Protein AF-S7Q215-F1 (afdb_monomer)

Structure (mmCIF, N/CA/C/O backbone):
data_AF-S7Q215-F1
#
_entry.id   AF-S7Q215-F1
#
loop_
_atom_site.group_PDB
_atom_site.id
_atom_site.type_symbol
_atom_site.label_atom_id
_atom_site.label_alt_id
_atom_site.label_comp_id
_atom_site.label_asym_id
_atom_site.label_entity_id
_atom_site.label_seq_id
_atom_site.pdbx_PDB_ins_code
_atom_site.Cartn_x
_atom_site.Cartn_y
_atom_site.Cartn_z
_atom_site.occupancy
_atom_site.B_iso_or_equiv
_atom_site.auth_seq_id
_atom_site.auth_comp_id
_atom_site.auth_asym_id
_atom_site.auth_atom_id
_atom_site.pdbx_PDB_model_num
ATOM 1 N N . MET A 1 1 ? -18.222 -63.921 14.953 1.00 42.47 1 MET A N 1
ATOM 2 C CA . MET A 1 1 ? -17.714 -62.583 15.312 1.00 42.47 1 MET A CA 1
ATOM 3 C C . MET A 1 1 ? -16.668 -62.221 14.283 1.00 42.47 1 MET A C 1
ATOM 5 O O . MET A 1 1 ? -15.607 -62.811 14.331 1.00 42.47 1 MET A O 1
ATOM 9 N N . GLU A 1 2 ? -16.964 -61.319 13.354 1.00 34.66 2 GLU A N 1
ATOM 10 C CA . GLU A 1 2 ? -15.925 -60.626 12.585 1.00 34.66 2 GLU A CA 1
ATOM 11 C C . GLU A 1 2 ? -16.516 -59.303 12.099 1.00 34.66 2 GLU A C 1
ATOM 13 O O . GLU A 1 2 ? -17.360 -59.243 11.209 1.00 34.66 2 GLU A O 1
ATOM 18 N N . SER A 1 3 ? -16.163 -58.239 12.816 1.00 36.12 3 SER A N 1
ATOM 19 C CA . SER A 1 3 ? -16.572 -56.867 12.551 1.00 36.12 3 SER A CA 1
ATOM 20 C C . SER A 1 3 ? -15.595 -56.230 11.563 1.00 36.12 3 SER A C 1
ATOM 22 O O . SER A 1 3 ? -14.447 -55.954 11.917 1.00 36.12 3 SER A O 1
ATOM 24 N N . SER A 1 4 ? -16.042 -55.958 10.339 1.00 38.69 4 SER A N 1
ATOM 25 C CA . SER A 1 4 ? -15.294 -55.146 9.376 1.00 38.69 4 SER A CA 1
ATOM 26 C C . SER A 1 4 ? -15.346 -53.669 9.783 1.00 38.69 4 SER A C 1
ATOM 28 O O . SER A 1 4 ? -16.343 -52.985 9.570 1.00 38.69 4 SER A O 1
ATOM 30 N N . SER A 1 5 ? -14.263 -53.170 10.383 1.00 40.22 5 SER A N 1
ATOM 31 C CA . SER A 1 5 ? -14.058 -51.741 10.637 1.00 40.22 5 SER A CA 1
ATOM 32 C C . SER A 1 5 ? -13.391 -51.096 9.420 1.00 40.22 5 SER A C 1
ATOM 34 O O . SER A 1 5 ? -12.229 -51.369 9.108 1.00 40.22 5 SER A O 1
ATOM 36 N N . ALA A 1 6 ? -14.141 -50.253 8.706 1.00 40.34 6 ALA A N 1
ATOM 37 C CA . ALA A 1 6 ? -13.631 -49.437 7.614 1.00 40.34 6 ALA A CA 1
ATOM 38 C C . ALA A 1 6 ? -12.685 -48.358 8.170 1.00 40.34 6 ALA A C 1
ATOM 40 O O . ALA A 1 6 ? -13.103 -47.423 8.854 1.00 40.34 6 ALA A O 1
ATOM 41 N N . ARG A 1 7 ? -11.387 -48.477 7.866 1.00 38.16 7 ARG A N 1
ATOM 42 C CA . ARG A 1 7 ? -10.399 -47.426 8.140 1.00 38.16 7 ARG A CA 1
ATOM 43 C C . ARG A 1 7 ? -10.685 -46.211 7.259 1.00 38.16 7 ARG A C 1
ATOM 45 O O . ARG A 1 7 ? -10.399 -46.218 6.066 1.00 38.16 7 ARG A O 1
ATOM 52 N N . SER A 1 8 ? -11.193 -45.150 7.879 1.00 40.16 8 SER A N 1
ATOM 53 C CA . SER A 1 8 ? -11.160 -43.787 7.347 1.00 40.16 8 SER A CA 1
ATOM 54 C C . SER A 1 8 ? -9.703 -43.373 7.110 1.00 40.16 8 SER A C 1
ATOM 56 O O . SER A 1 8 ? -8.970 -43.077 8.056 1.00 40.16 8 SER A O 1
ATOM 58 N N . SER A 1 9 ? -9.266 -43.359 5.850 1.00 43.16 9 SER A N 1
ATOM 59 C CA . SER A 1 9 ? -7.969 -42.818 5.449 1.00 43.16 9 SER A CA 1
ATOM 60 C C . SER A 1 9 ? -7.994 -41.291 5.566 1.00 43.16 9 SER A C 1
ATOM 62 O O . SER A 1 9 ? -8.519 -40.597 4.694 1.00 43.16 9 SER A O 1
ATOM 64 N N . SER A 1 10 ? -7.433 -40.759 6.648 1.00 47.00 10 SER A N 1
ATOM 65 C CA . SER A 1 10 ? -7.195 -39.328 6.825 1.00 47.00 10 SER A CA 1
ATOM 66 C C . SER A 1 10 ? -6.159 -38.843 5.803 1.00 47.00 10 SER A C 1
ATOM 68 O O . SER A 1 10 ? -4.963 -39.125 5.894 1.00 47.00 10 SER A O 1
ATOM 70 N N . ALA A 1 11 ? -6.637 -38.136 4.777 1.00 51.56 11 ALA A N 1
ATOM 71 C CA . ALA A 1 11 ? -5.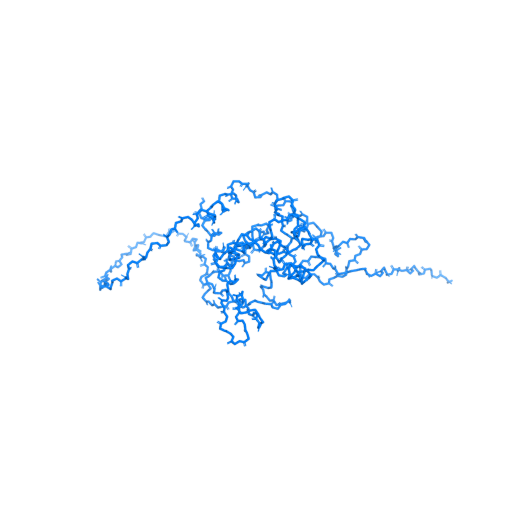804 -37.537 3.742 1.00 51.56 11 ALA A CA 1
ATOM 72 C C . ALA A 1 11 ? -4.869 -36.473 4.346 1.00 51.56 11 ALA A C 1
ATOM 74 O O . ALA A 1 11 ? -5.314 -35.568 5.051 1.00 51.56 11 ALA A O 1
ATOM 75 N N . LYS A 1 12 ? -3.565 -36.579 4.059 1.00 49.03 12 LYS A N 1
ATOM 76 C CA . LYS A 1 12 ? -2.554 -35.620 4.524 1.00 49.03 12 LYS A CA 1
ATOM 77 C C . LYS A 1 12 ? -2.739 -34.251 3.838 1.00 49.03 12 LYS A C 1
ATOM 79 O O . LYS A 1 12 ? -2.897 -34.217 2.614 1.00 49.03 12 LYS A O 1
ATOM 84 N N . PRO A 1 13 ? -2.682 -33.135 4.582 1.00 52.56 13 PRO A N 1
ATOM 85 C CA . PRO A 1 13 ? -2.799 -31.791 4.019 1.00 52.56 13 PRO A CA 1
ATOM 86 C C . PRO A 1 13 ? -1.560 -31.395 3.197 1.00 52.56 13 PRO A C 1
ATOM 88 O O . PRO A 1 13 ? -0.445 -31.774 3.551 1.00 52.56 13 PRO A O 1
ATOM 91 N N . LYS A 1 14 ? -1.745 -30.645 2.095 1.00 63.47 14 LYS A N 1
ATOM 92 C CA . LYS A 1 14 ? -0.663 -30.267 1.149 1.00 63.47 14 LYS A CA 1
ATOM 93 C C . LYS A 1 14 ? -0.285 -28.773 1.134 1.00 63.47 14 LYS A C 1
ATOM 95 O O . LYS A 1 14 ? 0.662 -28.414 0.445 1.00 63.47 14 LYS A O 1
ATOM 100 N N . GLY A 1 15 ? -0.956 -27.906 1.893 1.00 76.56 15 GLY A N 1
ATOM 101 C CA . GLY A 1 15 ? -0.620 -26.477 1.974 1.00 76.56 15 GLY A CA 1
ATOM 102 C C . GLY A 1 15 ? -1.518 -25.701 2.937 1.00 76.56 15 GLY A C 1
ATOM 103 O O . GLY A 1 15 ? -2.462 -26.262 3.493 1.00 76.56 15 GLY A O 1
ATOM 104 N N . THR A 1 16 ? -1.228 -24.416 3.150 1.00 83.12 16 THR A N 1
ATOM 105 C CA . THR A 1 16 ? -2.083 -23.493 3.914 1.00 83.12 16 THR A CA 1
ATOM 106 C C . THR A 1 16 ? -3.123 -22.844 3.006 1.00 83.12 16 THR A C 1
ATOM 108 O O . THR A 1 16 ? -2.847 -22.530 1.847 1.00 83.12 16 THR A O 1
ATOM 111 N N . CYS A 1 17 ? -4.342 -22.657 3.517 1.00 84.44 17 CYS A N 1
ATOM 112 C CA . CYS A 1 17 ? -5.400 -21.971 2.782 1.00 84.44 17 CYS A CA 1
ATOM 113 C C . CYS A 1 17 ? -4.961 -20.559 2.370 1.00 84.44 17 CYS A C 1
ATOM 115 O O . CYS A 1 17 ? -4.492 -19.786 3.201 1.00 84.44 17 CYS A O 1
ATOM 117 N N . ARG A 1 18 ? -5.192 -20.190 1.105 1.00 80.88 18 ARG A N 1
ATOM 118 C CA . ARG A 1 18 ? -4.922 -18.831 0.600 1.00 80.88 18 ARG A CA 1
ATOM 119 C C . ARG A 1 18 ? -5.931 -17.767 1.041 1.00 80.88 18 ARG A C 1
ATOM 121 O O . ARG A 1 18 ? -5.744 -16.594 0.737 1.00 80.88 18 ARG A O 1
ATOM 128 N N . TYR A 1 19 ? -7.002 -18.143 1.739 1.00 77.44 19 TYR A N 1
ATOM 129 C CA . TYR A 1 19 ? -7.993 -17.179 2.210 1.00 77.44 19 TYR A CA 1
ATOM 130 C C . TYR A 1 19 ? -7.419 -16.328 3.356 1.00 77.44 19 TYR A C 1
ATOM 132 O O . TYR A 1 19 ? -6.848 -16.903 4.290 1.00 77.44 19 TYR A O 1
ATOM 140 N N . PRO A 1 20 ? -7.567 -14.987 3.334 1.00 78.38 20 PRO A N 1
ATOM 141 C CA . PRO A 1 20 ? -7.029 -14.119 4.377 1.00 78.38 20 PRO A CA 1
ATOM 142 C C . PRO A 1 20 ? -7.440 -14.571 5.787 1.00 78.38 20 PRO A C 1
ATOM 144 O O . PRO A 1 20 ? -8.601 -14.877 6.041 1.00 78.38 20 PRO A O 1
ATOM 147 N N . ARG A 1 21 ? -6.469 -14.620 6.711 1.00 77.06 21 ARG A N 1
ATOM 148 C CA . ARG A 1 21 ? -6.616 -15.087 8.110 1.00 77.06 21 ARG A CA 1
ATOM 149 C C . ARG A 1 21 ? -7.010 -16.560 8.294 1.00 77.06 21 ARG A C 1
ATOM 151 O O . ARG A 1 21 ? -7.179 -16.998 9.430 1.00 77.06 21 ARG A O 1
ATOM 158 N N . CYS A 1 22 ? -7.112 -17.352 7.230 1.00 79.81 22 CYS A N 1
ATOM 159 C CA . CYS A 1 22 ? -7.356 -18.779 7.358 1.00 79.81 22 CYS A CA 1
ATOM 160 C C . CYS A 1 22 ? -6.040 -19.545 7.540 1.00 79.81 22 CYS A C 1
ATOM 162 O O . CYS A 1 22 ? -5.181 -19.547 6.665 1.00 79.81 22 CYS A O 1
ATOM 164 N N . GLN A 1 23 ? -5.898 -20.235 8.671 1.00 86.44 23 GLN A N 1
ATOM 165 C CA . GLN A 1 23 ? -4.747 -21.106 8.952 1.00 86.44 23 GLN A CA 1
ATOM 166 C C . GLN A 1 23 ? -5.054 -22.589 8.704 1.00 86.44 23 GLN A C 1
ATOM 168 O O . GLN A 1 23 ? -4.248 -23.460 9.021 1.00 86.44 23 GLN A O 1
ATOM 173 N N . GLN A 1 24 ? -6.230 -22.891 8.150 1.00 85.00 24 GLN A N 1
ATOM 174 C CA . GLN A 1 24 ? -6.647 -24.264 7.911 1.00 85.00 24 GLN A CA 1
ATOM 175 C C . GLN A 1 24 ? -5.851 -24.879 6.752 1.00 85.00 24 GLN A C 1
ATOM 177 O O . GLN A 1 24 ? -5.533 -24.183 5.776 1.00 85.00 24 GLN A O 1
ATOM 182 N N . PRO A 1 25 ? -5.550 -26.182 6.824 1.00 84.62 25 PRO A N 1
ATOM 183 C CA . PRO A 1 25 ? -4.907 -26.882 5.728 1.00 84.62 25 PRO A CA 1
ATOM 184 C C . PRO A 1 25 ? -5.808 -26.973 4.490 1.00 84.62 25 PRO A C 1
ATOM 186 O O . PRO A 1 25 ? -7.036 -27.022 4.590 1.00 84.62 25 PRO A O 1
ATOM 189 N N . THR A 1 26 ? -5.196 -27.044 3.311 1.00 86.62 26 THR A N 1
ATOM 190 C CA . THR A 1 26 ? -5.902 -27.328 2.059 1.00 86.62 26 THR A CA 1
ATOM 191 C C . THR A 1 26 ? -6.091 -28.825 1.826 1.00 86.62 26 THR A C 1
ATOM 193 O O . THR A 1 26 ? -5.293 -29.659 2.269 1.00 86.62 26 THR A O 1
ATOM 196 N N . TYR A 1 27 ? -7.141 -29.160 1.072 1.00 77.19 27 TYR A N 1
ATOM 197 C CA . TYR A 1 27 ? -7.468 -30.526 0.666 1.00 77.19 27 TYR A CA 1
ATOM 198 C C . TYR A 1 27 ? -7.349 -30.667 -0.856 1.00 77.19 27 TYR A C 1
ATOM 200 O O . TYR A 1 27 ? -7.761 -29.770 -1.584 1.00 77.19 27 TYR A O 1
ATOM 208 N N . GLN A 1 28 ? -6.767 -31.787 -1.308 1.00 63.19 28 GLN A N 1
ATOM 209 C CA . GLN A 1 28 ? -6.713 -32.275 -2.700 1.00 63.19 28 GLN A CA 1
ATOM 210 C C . GLN A 1 28 ? -6.831 -31.198 -3.800 1.00 63.19 28 GLN A C 1
ATOM 212 O O . GLN A 1 28 ? -7.921 -30.901 -4.278 1.00 63.19 28 GLN A O 1
ATOM 217 N N . GLY A 1 29 ? -5.694 -30.641 -4.233 1.00 66.75 29 GLY A N 1
ATOM 218 C CA . GLY A 1 29 ? -5.614 -29.778 -5.423 1.00 66.75 29 GLY A CA 1
ATOM 219 C C . GLY A 1 29 ? -6.256 -28.391 -5.291 1.00 66.75 29 GLY A C 1
ATOM 220 O O . GLY A 1 29 ? -6.111 -27.579 -6.196 1.00 66.75 29 GLY A O 1
ATOM 221 N N . SER A 1 30 ? -6.930 -28.098 -4.176 1.00 7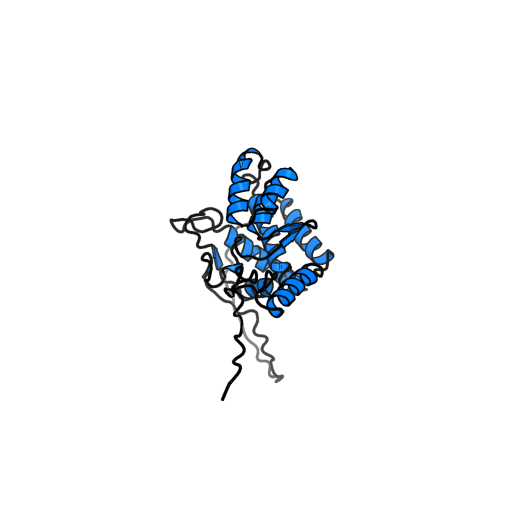8.19 30 SER A N 1
ATOM 222 C CA . SER A 1 30 ? -7.498 -26.781 -3.891 1.00 78.19 30 SER A CA 1
ATOM 223 C C . SER A 1 30 ? -6.479 -25.875 -3.199 1.00 78.19 30 SER A C 1
ATOM 225 O O . SER A 1 30 ? -5.781 -26.295 -2.276 1.00 78.19 30 SER A O 1
ATOM 227 N N . GLU A 1 31 ? -6.447 -24.598 -3.578 1.00 86.06 31 GLU A N 1
ATOM 228 C CA . GLU A 1 31 ? -5.714 -23.551 -2.847 1.00 86.06 31 GLU A CA 1
ATOM 229 C C . GLU A 1 31 ? -6.463 -23.073 -1.582 1.00 86.06 31 GLU A C 1
ATOM 231 O O . GLU A 1 31 ? -5.922 -22.322 -0.765 1.00 86.06 31 GLU A O 1
ATOM 236 N N . TYR A 1 32 ? -7.708 -23.526 -1.385 1.00 86.19 32 TYR A N 1
ATOM 237 C CA . TYR A 1 32 ? -8.585 -23.129 -0.281 1.00 86.19 32 TYR A CA 1
ATOM 238 C C . TYR A 1 32 ? -9.046 -24.335 0.547 1.00 86.19 32 TYR A C 1
ATOM 240 O O . TYR A 1 32 ? -9.340 -25.402 0.006 1.00 86.19 32 TYR A O 1
ATOM 248 N N . CYS A 1 33 ? -9.153 -24.160 1.868 1.00 88.31 33 CYS A N 1
ATOM 249 C CA . CYS A 1 33 ? -9.589 -25.206 2.801 1.00 88.31 33 CYS A CA 1
ATOM 250 C C . CYS A 1 33 ? -11.093 -25.513 2.727 1.00 88.31 33 CYS A C 1
ATOM 252 O O . CYS A 1 33 ? -11.540 -26.522 3.265 1.00 88.31 33 CYS A O 1
ATOM 254 N N . SER A 1 34 ? -11.891 -24.639 2.105 1.00 85.12 34 SER A N 1
ATOM 255 C CA . SER A 1 34 ? -13.341 -24.789 2.001 1.00 85.12 34 SER A CA 1
ATOM 256 C C . SER A 1 34 ? -13.873 -24.229 0.681 1.00 85.12 34 SER A C 1
ATOM 258 O O . SER A 1 34 ? -13.313 -23.293 0.102 1.00 85.12 34 SER A O 1
ATOM 260 N N . LYS A 1 35 ? -15.010 -24.773 0.226 1.00 82.50 35 LYS A N 1
ATOM 261 C CA . LYS A 1 35 ? -15.761 -24.219 -0.914 1.00 82.50 35 LYS A CA 1
ATOM 262 C C . LYS A 1 35 ? -16.258 -22.798 -0.631 1.00 82.50 35 LYS A C 1
ATOM 264 O O . LYS A 1 35 ? -16.417 -22.028 -1.570 1.00 82.50 35 LYS A O 1
ATOM 269 N N . THR A 1 36 ? -16.490 -22.447 0.634 1.00 82.62 36 THR A N 1
ATOM 270 C CA . THR A 1 36 ? -16.886 -21.096 1.054 1.00 82.62 36 THR A CA 1
ATOM 271 C C . THR A 1 36 ? -15.774 -20.093 0.777 1.00 82.62 36 THR A C 1
ATOM 273 O O . THR A 1 36 ? -16.014 -19.123 0.071 1.00 82.62 36 THR A O 1
ATOM 276 N N . HIS A 1 37 ? -14.544 -20.377 1.208 1.00 83.12 37 HIS A N 1
ATOM 277 C CA . HIS A 1 37 ? -13.390 -19.513 0.949 1.00 83.12 37 HIS A CA 1
ATOM 278 C C . HIS A 1 37 ? -13.073 -19.382 -0.541 1.00 83.12 37 HIS A C 1
ATOM 280 O O . HIS A 1 37 ? -12.787 -18.284 -1.010 1.00 83.12 37 HIS A O 1
ATOM 286 N N . LEU A 1 38 ? -13.184 -20.477 -1.302 1.00 80.38 38 LEU A N 1
ATOM 287 C CA . LEU A 1 38 ? -13.062 -20.426 -2.759 1.00 80.38 38 LEU A CA 1
ATOM 288 C C . LEU A 1 38 ? -14.142 -19.523 -3.379 1.00 80.38 38 LEU A C 1
ATOM 290 O O . LEU A 1 38 ? -13.830 -18.697 -4.229 1.00 80.38 38 LEU A O 1
ATOM 294 N N . ARG A 1 39 ? -15.406 -19.654 -2.952 1.00 76.56 39 ARG A N 1
ATOM 295 C CA . ARG A 1 39 ? -16.526 -18.840 -3.456 1.00 76.56 39 ARG A CA 1
ATOM 296 C C . ARG A 1 39 ? -16.397 -17.375 -3.075 1.00 76.56 39 ARG A C 1
ATOM 298 O O . ARG A 1 39 ? -16.698 -16.531 -3.900 1.00 76.56 39 ARG A O 1
ATOM 305 N N . GLU A 1 40 ? -15.994 -17.064 -1.853 1.00 71.94 40 GLU A N 1
ATOM 306 C CA . GLU A 1 40 ? -15.803 -15.684 -1.400 1.00 71.94 40 GLU A CA 1
ATOM 307 C C . GLU A 1 40 ? -14.631 -15.020 -2.118 1.00 71.94 40 GLU A C 1
ATOM 309 O O . GLU A 1 40 ? -14.752 -13.878 -2.552 1.00 71.94 40 GLU A O 1
ATOM 314 N N . HIS A 1 41 ? -13.538 -15.755 -2.334 1.00 70.25 41 HIS A N 1
ATOM 315 C CA . HIS A 1 41 ? -12.440 -15.275 -3.161 1.00 70.25 41 HIS A CA 1
ATOM 316 C C . HIS A 1 41 ? -12.873 -15.073 -4.618 1.00 70.25 41 HIS A C 1
ATOM 318 O O . HIS A 1 41 ? -12.636 -14.011 -5.179 1.00 70.25 41 HIS A O 1
ATOM 324 N N . ALA A 1 42 ? -13.554 -16.052 -5.220 1.00 65.25 42 ALA A N 1
ATOM 325 C CA . ALA A 1 42 ? -14.071 -15.944 -6.583 1.00 65.25 42 ALA A CA 1
ATOM 326 C C . ALA A 1 42 ? -15.080 -14.796 -6.724 1.00 65.25 42 ALA A C 1
ATOM 328 O O . ALA A 1 42 ? -15.027 -14.074 -7.709 1.00 65.25 42 ALA A O 1
ATOM 329 N N . LYS A 1 43 ? -15.941 -14.577 -5.721 1.00 61.31 43 LYS A N 1
ATOM 330 C CA . LYS A 1 43 ? -16.851 -13.428 -5.656 1.00 61.31 43 LYS A CA 1
ATOM 331 C C . LYS A 1 43 ? -16.087 -12.117 -5.607 1.00 61.31 43 LYS A C 1
ATOM 333 O O . LYS A 1 43 ? -16.457 -11.205 -6.323 1.00 61.31 43 LYS A O 1
ATOM 338 N N . ALA A 1 44 ? -15.023 -12.012 -4.812 1.00 57.81 44 ALA A N 1
ATOM 339 C CA . ALA A 1 44 ? -14.178 -10.823 -4.829 1.00 57.81 44 ALA A CA 1
ATOM 340 C C . ALA A 1 44 ? -13.514 -10.618 -6.202 1.00 57.81 44 ALA A C 1
ATOM 342 O O . ALA A 1 44 ? -13.463 -9.497 -6.691 1.00 57.81 44 ALA A O 1
ATOM 343 N N . SER A 1 45 ? -13.088 -11.695 -6.870 1.00 50.66 45 SER A N 1
ATOM 344 C CA . SER A 1 45 ? -12.538 -11.636 -8.230 1.00 50.66 45 SER A CA 1
ATOM 345 C C . SER A 1 45 ? -13.572 -11.222 -9.284 1.00 50.66 45 SER A C 1
ATOM 347 O O . SER A 1 45 ? -13.225 -10.458 -10.178 1.00 50.66 45 SER A O 1
ATOM 349 N N . THR A 1 46 ? -14.829 -11.668 -9.181 1.00 44.41 46 THR A N 1
ATOM 350 C CA . THR A 1 46 ? -15.911 -11.272 -10.102 1.00 44.41 46 THR A CA 1
ATOM 351 C C . THR A 1 46 ? -16.467 -9.884 -9.780 1.00 44.41 46 THR A C 1
ATOM 353 O O . THR A 1 46 ? -16.782 -9.135 -10.692 1.00 44.41 46 THR A O 1
ATOM 356 N N . HIS A 1 47 ? -16.534 -9.487 -8.506 1.00 42.62 47 HIS A N 1
ATOM 357 C CA . HIS A 1 47 ? -17.012 -8.160 -8.095 1.00 42.62 47 HIS A CA 1
ATOM 358 C C . HIS A 1 47 ? -15.954 -7.069 -8.325 1.00 42.62 47 HIS A C 1
ATOM 360 O O . HIS A 1 47 ? -16.305 -5.924 -8.599 1.00 42.62 47 HIS A O 1
ATOM 366 N N . ALA A 1 48 ? -14.662 -7.425 -8.328 1.00 43.50 48 ALA A N 1
ATOM 367 C CA . ALA A 1 48 ? -13.590 -6.576 -8.851 1.00 43.50 48 ALA A CA 1
ATOM 368 C C . ALA A 1 48 ? -13.766 -6.256 -10.351 1.00 43.50 48 ALA A C 1
ATOM 370 O O . ALA A 1 48 ? -13.209 -5.266 -10.823 1.00 43.50 48 ALA A O 1
ATOM 371 N N . GLN A 1 49 ? -14.555 -7.049 -11.093 1.00 40.62 49 GLN A N 1
ATOM 372 C CA . GLN A 1 49 ? -14.950 -6.747 -12.475 1.00 40.62 49 GLN A CA 1
ATOM 373 C C . GLN A 1 49 ? -16.188 -5.830 -12.564 1.00 40.62 49 GLN A C 1
ATOM 375 O O . GLN A 1 49 ? -16.462 -5.314 -13.642 1.00 40.62 49 GLN A O 1
ATOM 380 N N . GLU A 1 50 ? -16.898 -5.581 -11.456 1.00 38.34 50 GLU A N 1
ATOM 381 C CA . GLU A 1 50 ? -18.127 -4.767 -11.379 1.00 38.34 50 GLU A CA 1
ATOM 382 C C . GLU A 1 50 ? -17.931 -3.445 -10.616 1.00 38.34 50 GLU A C 1
ATOM 384 O O . GLU A 1 50 ? -18.863 -2.886 -10.041 1.00 38.34 50 GLU A O 1
ATOM 389 N N . TYR A 1 51 ? -16.722 -2.886 -10.621 1.00 47.62 51 TYR A N 1
ATOM 390 C CA . TYR A 1 51 ? -16.635 -1.435 -10.498 1.00 47.62 51 TYR A CA 1
ATOM 391 C C . TYR A 1 51 ? -16.971 -0.848 -11.850 1.00 47.62 51 TYR A C 1
ATOM 393 O O . TYR A 1 51 ? -16.267 -1.130 -12.821 1.00 47.62 51 TYR A O 1
ATOM 401 N N . ASP A 1 52 ? -18.018 -0.024 -11.905 1.00 47.94 52 ASP A N 1
ATOM 402 C CA . ASP A 1 52 ? -18.283 0.780 -13.089 1.00 47.94 52 ASP A CA 1
ATOM 403 C C . ASP A 1 52 ? -16.967 1.452 -13.489 1.00 47.94 52 ASP A C 1
ATOM 405 O O . ASP A 1 52 ? -16.366 2.210 -12.715 1.00 47.94 52 ASP A O 1
ATOM 409 N N . SER A 1 53 ? -16.487 1.106 -14.683 1.00 52.28 53 SER A N 1
ATOM 410 C CA . SER A 1 53 ? -15.222 1.600 -15.214 1.00 52.28 53 SER A CA 1
ATOM 411 C C . SER A 1 53 ? -15.201 3.127 -15.173 1.00 52.28 53 SER A C 1
ATOM 413 O O . SER A 1 53 ? -14.145 3.707 -14.958 1.00 52.28 53 SER A O 1
ATOM 415 N N . CYS A 1 54 ? -16.366 3.780 -15.249 1.00 45.34 54 CYS A N 1
ATOM 416 C CA . CYS A 1 54 ? -16.523 5.224 -15.115 1.00 45.34 54 CYS A CA 1
ATOM 417 C C . CYS A 1 54 ? -16.177 5.755 -13.709 1.00 45.34 54 CYS A C 1
ATOM 419 O O . CYS A 1 54 ? -15.570 6.819 -13.585 1.00 45.34 54 CYS A O 1
ATOM 421 N N . SER A 1 55 ? -16.497 5.007 -12.649 1.00 52.31 55 SER A N 1
ATOM 422 C CA . SER A 1 55 ? -16.251 5.389 -11.252 1.00 52.31 55 SER A CA 1
ATOM 423 C C . SER A 1 55 ? -14.775 5.263 -10.872 1.00 52.31 55 SER A C 1
ATOM 425 O O . SER A 1 55 ? -14.201 6.210 -10.336 1.00 52.31 55 SER A O 1
ATOM 427 N N . LEU A 1 56 ? -14.120 4.144 -11.209 1.00 58.22 56 LEU A N 1
ATOM 428 C CA . LEU A 1 56 ? -12.671 3.986 -11.003 1.00 58.22 56 LEU A CA 1
ATOM 429 C C . LEU A 1 56 ? -11.856 4.890 -11.928 1.00 58.22 56 LEU A C 1
ATOM 431 O O . LEU A 1 56 ? -10.847 5.443 -11.494 1.00 58.22 56 LEU A O 1
ATOM 435 N N . LEU A 1 57 ? -12.294 5.083 -13.176 1.00 60.50 57 LEU A N 1
ATOM 436 C CA . LEU A 1 57 ? -11.623 5.988 -14.103 1.00 60.50 57 LEU A CA 1
ATOM 437 C C . LEU A 1 57 ? -11.758 7.437 -13.634 1.00 60.50 57 LEU A C 1
ATOM 439 O O . LEU A 1 57 ? -10.746 8.125 -13.612 1.00 60.50 57 LEU A O 1
ATOM 443 N N . ARG A 1 58 ? -12.927 7.904 -13.166 1.00 58.12 58 ARG A N 1
ATOM 444 C CA . ARG A 1 58 ? -13.057 9.240 -12.540 1.00 58.12 58 ARG A CA 1
ATOM 445 C C . ARG A 1 58 ? -12.126 9.407 -11.346 1.00 58.12 58 ARG A C 1
ATOM 447 O O . ARG A 1 58 ? -11.474 10.440 -11.230 1.00 58.12 58 ARG A O 1
ATOM 454 N N . LEU A 1 59 ? -12.036 8.385 -10.501 1.00 60.25 59 LEU A N 1
ATOM 455 C CA . LEU A 1 59 ? -11.202 8.376 -9.302 1.00 60.25 59 LEU A CA 1
ATOM 456 C C . LEU A 1 59 ? -9.707 8.457 -9.637 1.00 60.25 59 LEU A C 1
ATOM 458 O O . LEU A 1 59 ? -8.982 9.287 -9.092 1.00 60.25 59 LEU A O 1
ATOM 462 N N . LEU A 1 60 ? -9.264 7.637 -10.590 1.00 65.38 60 LEU A N 1
ATOM 463 C CA . LEU A 1 60 ? -7.903 7.649 -11.122 1.00 65.38 60 LEU A CA 1
ATOM 464 C C . LEU A 1 60 ? -7.598 8.964 -11.843 1.00 65.38 60 LEU A C 1
ATOM 466 O O . LEU A 1 60 ? -6.530 9.533 -11.640 1.00 65.38 60 LEU A O 1
ATOM 470 N N . THR A 1 61 ? -8.541 9.484 -12.630 1.00 61.84 61 THR A N 1
ATOM 471 C CA . THR A 1 61 ? -8.377 10.757 -13.342 1.00 61.84 61 THR A CA 1
ATOM 472 C C . THR A 1 61 ? -8.209 11.895 -12.343 1.00 61.84 61 THR A C 1
ATOM 474 O O . THR A 1 61 ? -7.269 12.659 -12.483 1.00 61.84 61 THR A O 1
ATOM 477 N N . MET A 1 62 ? -9.015 11.963 -11.278 1.00 59.78 62 MET A N 1
ATOM 478 C CA . MET A 1 62 ? -8.861 12.979 -10.229 1.00 59.78 62 MET A CA 1
ATOM 479 C C . MET A 1 62 ? -7.496 12.907 -9.530 1.00 59.78 62 MET A C 1
ATOM 481 O O . MET A 1 62 ? -6.836 13.936 -9.396 1.00 59.78 62 MET A O 1
ATOM 485 N N . ILE A 1 63 ? -7.028 11.710 -9.157 1.00 60.12 63 ILE A N 1
ATOM 486 C CA . ILE A 1 63 ? -5.700 11.527 -8.535 1.00 60.12 63 ILE A CA 1
ATOM 487 C C . ILE A 1 63 ? -4.571 11.967 -9.482 1.00 60.12 63 ILE A C 1
ATOM 489 O O . ILE A 1 63 ? -3.571 12.540 -9.045 1.00 60.12 63 ILE A O 1
ATOM 493 N N . LEU A 1 64 ? -4.721 11.724 -10.784 1.00 60.00 64 LEU A N 1
ATOM 494 C CA . LEU A 1 64 ? -3.736 12.116 -11.791 1.00 60.00 64 LEU A CA 1
ATOM 495 C C . LEU A 1 64 ? -3.830 13.610 -12.159 1.00 60.00 64 LEU A C 1
ATOM 497 O O . LEU A 1 64 ? -2.796 14.231 -12.407 1.00 60.00 64 LEU A O 1
ATOM 501 N N . SER A 1 65 ? -5.022 14.216 -12.146 1.00 53.03 65 SER A N 1
ATOM 502 C CA . SER A 1 65 ? -5.260 15.636 -12.458 1.00 53.03 65 SER A CA 1
ATOM 503 C C . SER A 1 65 ? -4.826 16.586 -11.338 1.00 53.03 65 SER A C 1
ATOM 505 O O . SER A 1 65 ? -4.346 17.679 -11.629 1.00 53.03 65 SER A O 1
ATOM 507 N N . ASP A 1 66 ? -4.892 16.160 -10.074 1.00 43.28 66 ASP A N 1
ATOM 508 C CA . ASP A 1 66 ? -4.408 16.942 -8.921 1.00 43.28 66 ASP A CA 1
ATOM 509 C C . ASP A 1 66 ? -2.873 17.153 -8.949 1.00 43.28 66 ASP A C 1
ATOM 511 O O . ASP A 1 66 ? -2.314 17.985 -8.242 1.00 43.28 66 ASP A O 1
ATOM 515 N N . SER A 1 67 ? -2.163 16.440 -9.834 1.00 41.47 67 SER A N 1
ATOM 516 C CA . SER A 1 67 ? -0.726 16.622 -10.076 1.00 41.47 67 SER A CA 1
ATOM 517 C C . SER A 1 67 ? -0.357 17.840 -10.934 1.00 41.47 67 SER A C 1
ATOM 519 O O . SER A 1 67 ? 0.826 18.173 -11.004 1.00 41.47 67 SER A O 1
ATOM 521 N N . GLN A 1 68 ? -1.336 18.498 -11.567 1.00 33.47 68 GLN A N 1
ATOM 522 C CA . GLN A 1 68 ? -1.109 19.646 -12.457 1.00 33.47 68 GLN A CA 1
ATOM 523 C C . GLN A 1 68 ? -1.467 20.999 -11.828 1.00 33.47 68 GLN A C 1
ATOM 525 O O . GLN A 1 68 ? -1.176 22.034 -12.424 1.00 33.47 68 GLN A O 1
ATOM 530 N N . ASN A 1 69 ? -2.047 21.021 -10.624 1.00 30.98 69 ASN A N 1
ATOM 531 C CA . ASN A 1 69 ? -2.332 22.267 -9.923 1.00 30.98 69 ASN A CA 1
ATOM 532 C C . ASN A 1 69 ? -1.225 22.573 -8.904 1.00 30.98 69 ASN A C 1
ATOM 534 O O . ASN A 1 69 ? -1.086 21.846 -7.918 1.00 30.98 69 ASN A O 1
ATOM 538 N N . PRO A 1 70 ? -0.431 23.644 -9.091 1.00 29.67 70 PRO A N 1
ATOM 539 C CA . PRO A 1 70 ? 0.473 24.093 -8.046 1.00 29.67 70 PRO A CA 1
ATOM 540 C C . PRO A 1 70 ? -0.349 24.476 -6.813 1.00 29.67 70 PRO A C 1
ATOM 542 O O . PRO A 1 70 ? -1.310 25.245 -6.906 1.00 29.67 70 PRO A O 1
ATOM 545 N N . VAL A 1 71 ? 0.037 23.933 -5.655 1.00 36.56 71 VAL A N 1
ATOM 546 C CA . VAL A 1 71 ? -0.522 24.293 -4.348 1.00 36.56 71 VAL A CA 1
ATOM 547 C C . VAL A 1 71 ? -0.402 25.806 -4.191 1.00 36.56 71 VAL A C 1
ATOM 549 O O . VAL A 1 71 ? 0.690 26.342 -3.999 1.00 36.56 71 VAL A O 1
ATOM 552 N N . ARG A 1 72 ? -1.527 26.513 -4.314 1.00 33.59 72 ARG A N 1
ATOM 553 C CA . ARG A 1 72 ? -1.578 27.950 -4.058 1.00 33.59 72 ARG A CA 1
ATOM 554 C C . ARG A 1 72 ? -1.431 28.134 -2.538 1.00 33.59 72 ARG A C 1
ATOM 556 O O . ARG A 1 72 ? -2.182 27.490 -1.802 1.00 33.59 72 ARG A O 1
ATOM 563 N N . PRO A 1 73 ? -0.486 28.955 -2.045 1.00 28.77 73 PRO A N 1
ATOM 564 C CA . PRO A 1 73 ? -0.333 29.175 -0.612 1.00 28.77 73 PRO A CA 1
ATOM 565 C C . PRO A 1 73 ? -1.646 29.708 -0.037 1.00 28.77 73 PRO A C 1
ATOM 567 O O . PRO A 1 73 ? -2.180 30.700 -0.538 1.00 28.77 73 PRO A O 1
ATOM 570 N N . GLN A 1 74 ? -2.182 29.049 0.991 1.00 32.72 74 GLN A N 1
ATOM 571 C CA . GLN A 1 74 ? -3.313 29.606 1.720 1.00 32.72 74 GLN A CA 1
ATOM 572 C C . GLN A 1 74 ? -2.822 30.777 2.580 1.00 32.72 74 GLN A C 1
ATOM 574 O O . GLN A 1 74 ? -1.819 30.625 3.284 1.00 32.72 74 GLN A O 1
ATOM 579 N N . PRO A 1 75 ? -3.485 31.946 2.539 1.00 33.28 75 PRO A N 1
ATOM 580 C CA . PRO A 1 75 ? -3.179 33.021 3.467 1.00 33.28 75 PRO A CA 1
ATOM 581 C C . PRO A 1 75 ? -3.504 32.578 4.897 1.00 33.28 75 PRO A C 1
ATOM 583 O O . PRO A 1 75 ? -4.487 31.878 5.143 1.00 33.28 75 PRO A O 1
ATOM 586 N N . ALA A 1 76 ? -2.648 32.987 5.833 1.00 32.56 76 ALA A N 1
ATOM 587 C CA . ALA A 1 76 ? -2.773 32.671 7.249 1.00 32.56 76 ALA A CA 1
ATOM 588 C C . ALA A 1 76 ? -4.165 33.055 7.797 1.00 32.56 76 ALA A C 1
ATOM 590 O O . ALA A 1 76 ? -4.678 34.126 7.454 1.00 32.56 76 ALA A O 1
ATOM 591 N N . PRO A 1 77 ? -4.777 32.225 8.663 1.00 34.56 77 PRO A N 1
ATOM 592 C CA . PRO A 1 77 ? -6.073 32.538 9.246 1.00 34.56 77 PRO A CA 1
ATOM 593 C C . PRO A 1 77 ? -5.960 33.764 10.157 1.00 34.56 77 PRO A C 1
ATOM 595 O O . PRO A 1 77 ? -5.251 33.759 11.164 1.00 34.56 77 PRO A O 1
ATOM 598 N N . GLN A 1 78 ? -6.676 34.826 9.790 1.00 32.31 78 GLN A N 1
ATOM 599 C CA . GLN A 1 78 ? -6.877 35.990 10.641 1.00 32.31 78 GLN A CA 1
ATOM 600 C C . GLN A 1 78 ? -7.872 35.645 11.753 1.00 32.31 78 GLN A C 1
ATOM 602 O O . GLN A 1 78 ? -8.936 35.077 11.511 1.00 32.31 78 GLN A O 1
ATOM 607 N N . ALA A 1 79 ? -7.516 36.001 12.985 1.00 32.38 79 ALA A N 1
ATOM 608 C CA . ALA A 1 79 ? -8.356 35.823 14.157 1.00 32.38 79 ALA A CA 1
ATOM 609 C C . ALA A 1 79 ? -9.558 36.783 14.119 1.00 32.38 79 ALA A C 1
ATOM 611 O O . ALA A 1 79 ? -9.390 37.994 14.268 1.00 32.38 79 ALA A O 1
ATOM 612 N N . SER A 1 80 ? -10.776 36.252 13.982 1.00 35.03 80 SER A N 1
ATOM 613 C CA . SER A 1 80 ? -12.012 37.011 14.200 1.00 35.03 80 SER A CA 1
ATOM 614 C C . SER A 1 80 ? -12.639 36.651 15.547 1.00 35.03 80 SER A C 1
ATO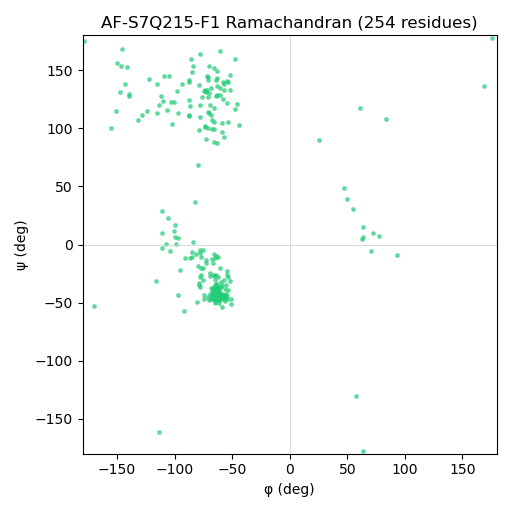M 616 O O . SER A 1 80 ? -12.955 35.495 15.827 1.00 35.03 80 SER A O 1
ATOM 618 N N . LYS A 1 81 ? -12.813 37.680 16.377 1.00 32.12 81 LYS A N 1
ATOM 619 C CA . LYS A 1 81 ? -13.506 37.669 17.668 1.00 32.12 81 LYS A CA 1
ATOM 620 C C . LYS A 1 81 ? -15.027 37.515 17.486 1.00 32.12 81 LYS A C 1
ATOM 622 O O . LYS A 1 81 ? -15.584 38.160 16.611 1.00 32.12 81 LYS A O 1
ATOM 627 N N . GLY A 1 82 ? -15.649 36.744 18.388 1.00 30.41 82 GLY A N 1
ATOM 628 C CA . GLY A 1 82 ? -16.976 36.961 19.000 1.00 30.41 82 GLY A CA 1
ATOM 629 C C . GLY A 1 82 ? -18.238 37.013 18.122 1.00 30.41 82 GLY A C 1
ATOM 630 O O . GLY A 1 82 ? -18.438 37.961 17.378 1.00 30.41 82 GLY A O 1
ATOM 631 N N . ASN A 1 83 ? -19.173 36.078 18.330 1.00 29.69 83 ASN A N 1
ATOM 632 C CA . ASN A 1 83 ? -20.411 36.314 19.101 1.00 29.69 83 ASN A CA 1
ATOM 633 C C . ASN A 1 83 ? -21.413 35.156 18.940 1.00 29.69 83 ASN A C 1
ATOM 635 O O . ASN A 1 83 ? -21.666 34.669 17.844 1.00 29.69 83 ASN A O 1
ATOM 639 N N . SER A 1 84 ? -22.004 34.758 20.067 1.00 36.19 84 SER A N 1
ATOM 640 C CA . SER A 1 84 ? -23.229 33.952 20.160 1.00 36.19 84 SER A CA 1
ATOM 641 C C . SER A 1 84 ? -24.440 34.893 20.064 1.00 36.19 84 SER A C 1
ATOM 643 O O . SER A 1 84 ? -24.325 36.036 20.519 1.00 36.19 84 SER A O 1
ATOM 645 N N . PRO A 1 85 ? -25.588 34.464 19.506 1.00 42.09 85 PRO A N 1
ATOM 646 C CA . PRO A 1 85 ? -26.726 34.269 20.414 1.00 42.09 85 PRO A CA 1
ATOM 647 C C . PRO A 1 85 ? -27.740 33.177 20.007 1.00 42.09 85 PRO A C 1
ATOM 649 O O . PRO A 1 85 ? -27.964 32.908 18.833 1.00 42.09 85 PRO A O 1
ATOM 652 N N . GLY A 1 86 ? -28.447 32.670 21.025 1.00 29.53 86 GLY A N 1
ATOM 653 C CA . GLY A 1 86 ? -29.913 32.540 21.009 1.00 29.53 86 GLY A CA 1
ATOM 654 C C . GLY A 1 86 ? -30.526 31.316 20.324 1.00 29.53 86 GLY A C 1
ATOM 655 O O . GLY A 1 86 ? -30.603 31.240 19.105 1.00 29.53 86 GLY A O 1
ATOM 656 N N . GLY A 1 87 ? -31.060 30.393 21.129 1.00 31.28 87 GLY A N 1
ATOM 657 C CA . GLY A 1 87 ? -31.945 29.325 20.660 1.00 31.28 87 GLY A CA 1
ATOM 658 C C . GLY A 1 87 ? -33.380 29.792 20.398 1.00 31.28 87 GLY A C 1
ATOM 659 O O . GLY A 1 87 ? -33.803 30.829 20.900 1.00 31.28 87 GLY A O 1
ATOM 660 N N . ILE A 1 88 ? -34.145 28.972 19.671 1.00 38.34 88 ILE A N 1
ATOM 661 C CA . ILE A 1 88 ? -35.614 28.993 19.656 1.00 38.34 88 ILE A CA 1
ATOM 662 C C . ILE A 1 88 ? -36.111 27.540 19.635 1.00 38.34 88 ILE A C 1
ATOM 664 O O . ILE A 1 88 ? -35.647 26.718 18.844 1.00 38.34 88 ILE A O 1
ATOM 668 N N . LEU A 1 89 ? -37.036 27.237 20.551 1.00 35.88 89 LEU A N 1
ATOM 669 C CA . LEU A 1 89 ? -37.776 25.981 20.649 1.00 35.88 89 LEU A CA 1
ATOM 670 C C . LEU A 1 89 ? -38.650 25.754 19.407 1.00 35.88 89 LEU A C 1
ATOM 672 O O . LEU A 1 89 ? -39.391 26.645 19.001 1.00 35.88 89 LEU A O 1
ATOM 676 N N . SER A 1 90 ? -38.662 24.528 18.881 1.00 37.88 90 SER A N 1
ATOM 677 C CA . SER A 1 90 ? -39.735 24.055 18.003 1.00 37.88 90 SER A CA 1
ATOM 678 C C . SER A 1 90 ? -40.268 22.720 18.518 1.00 37.88 90 SER A C 1
ATOM 680 O O . SER A 1 90 ? -39.574 21.702 18.534 1.00 37.88 90 SER A O 1
ATOM 682 N N . LEU A 1 91 ? -41.510 22.786 18.996 1.00 42.34 91 LEU A N 1
ATOM 683 C CA . LEU A 1 91 ? -42.395 21.686 19.350 1.00 42.34 91 LEU A CA 1
ATOM 684 C C . LEU A 1 91 ? -43.009 21.123 18.067 1.00 42.34 91 LEU A C 1
ATOM 686 O O . LEU A 1 91 ? -43.999 21.669 17.612 1.00 42.34 91 LEU A O 1
ATOM 690 N N . PHE A 1 92 ? -42.475 20.032 17.521 1.00 38.28 92 PHE A N 1
ATOM 691 C CA . PHE A 1 92 ? -43.259 19.076 16.732 1.00 38.28 92 PHE A CA 1
ATOM 692 C C . PHE A 1 92 ? -42.635 17.687 16.871 1.00 38.28 92 PHE A C 1
ATOM 694 O O . PHE A 1 92 ? -41.491 17.444 16.484 1.00 38.28 92 PHE A O 1
ATOM 701 N N . GLY A 1 93 ? -43.396 16.784 17.487 1.00 44.94 93 GLY A N 1
ATOM 702 C CA . GLY A 1 93 ? -43.060 15.376 17.600 1.00 44.94 93 GLY A CA 1
ATOM 703 C C . GLY A 1 93 ? -43.192 14.689 16.248 1.00 44.94 93 GLY A C 1
ATOM 704 O O . GLY A 1 93 ? -44.293 14.529 15.739 1.00 44.94 93 GLY A O 1
ATOM 705 N N . LEU A 1 94 ? -42.062 14.245 15.712 1.00 41.84 94 LEU A N 1
ATOM 706 C CA . LEU A 1 94 ? -41.957 13.155 14.752 1.00 41.84 94 LEU A CA 1
ATOM 707 C C . LEU A 1 94 ? -40.722 12.357 15.161 1.00 41.84 94 LEU A C 1
ATOM 709 O O . LEU A 1 94 ? -39.660 12.939 15.393 1.00 41.84 94 LEU A O 1
ATOM 713 N N . SER A 1 95 ? -40.893 11.044 15.319 1.00 45.19 95 SER A N 1
ATOM 714 C CA . SER A 1 95 ? -39.851 10.091 15.697 1.00 45.19 95 SER A CA 1
ATOM 715 C C . SER A 1 95 ? -38.570 10.361 14.918 1.00 45.19 95 SER A C 1
ATOM 717 O O . SER A 1 95 ? -38.452 10.023 13.740 1.00 45.19 95 SER A O 1
ATOM 719 N N . ARG A 1 96 ? -37.601 10.990 15.590 1.00 38.62 96 ARG A N 1
ATOM 720 C CA . ARG A 1 96 ? -36.250 11.158 15.075 1.00 38.62 96 ARG A CA 1
ATOM 721 C C . ARG A 1 96 ? -35.651 9.768 14.976 1.00 38.62 96 ARG A C 1
ATOM 723 O O . ARG A 1 96 ? -35.176 9.215 15.965 1.00 38.62 96 ARG A O 1
ATOM 730 N N . PHE A 1 97 ? -35.661 9.217 13.769 1.00 43.94 97 PHE A N 1
ATOM 731 C CA . PHE A 1 97 ? -34.631 8.281 13.362 1.00 43.94 97 PHE A CA 1
ATOM 732 C C . PHE A 1 97 ? -33.317 9.051 13.528 1.00 43.94 97 PHE A C 1
ATOM 734 O O . PHE A 1 97 ? -32.949 9.872 12.688 1.00 43.94 97 PHE A O 1
ATOM 741 N N . PHE A 1 98 ? -32.686 8.914 14.696 1.00 39.12 98 PHE A N 1
ATOM 742 C CA . PHE A 1 98 ? -31.376 9.482 14.964 1.00 39.12 98 PHE A CA 1
ATOM 743 C C . PHE A 1 98 ? -30.409 8.749 14.041 1.00 39.12 98 PHE A C 1
ATOM 745 O O . PHE A 1 98 ? -29.842 7.716 14.400 1.00 39.12 98 PHE A O 1
ATOM 752 N N . TRP A 1 99 ? -30.245 9.274 12.826 1.00 39.22 99 TRP A N 1
ATOM 753 C CA . TRP A 1 99 ? -29.086 8.977 12.009 1.00 39.22 99 TRP A CA 1
ATOM 754 C C . TRP A 1 99 ? -27.885 9.419 12.836 1.00 39.22 99 TRP A C 1
ATOM 756 O O . TRP A 1 99 ? -27.544 10.598 12.920 1.00 39.22 99 TRP A O 1
ATOM 766 N N . SER A 1 100 ? -27.289 8.457 13.530 1.00 46.53 100 SER A N 1
ATOM 767 C CA . SER A 1 100 ? -26.012 8.642 14.190 1.00 46.53 100 SER A CA 1
ATOM 768 C C . SER A 1 100 ? -25.023 8.804 13.049 1.00 46.53 100 SER A C 1
ATOM 770 O O . SER A 1 100 ? -24.685 7.821 12.391 1.00 46.53 100 SER A O 1
ATOM 772 N N . GLY A 1 101 ? -24.654 10.050 12.734 1.00 52.16 101 GLY A N 1
ATOM 773 C CA . GLY A 1 101 ? -23.609 10.339 11.753 1.00 52.16 101 GLY A CA 1
ATOM 774 C C . GLY A 1 101 ? -22.369 9.474 12.015 1.00 52.16 101 GLY A C 1
ATOM 775 O O . GLY A 1 101 ? -22.225 8.941 13.122 1.00 52.16 101 GLY A O 1
ATOM 776 N N . PRO A 1 102 ? -21.486 9.288 11.017 1.00 56.91 102 PRO A N 1
ATOM 777 C CA . PRO A 1 102 ? -20.308 8.438 11.163 1.00 56.91 102 PRO A CA 1
ATOM 778 C C . PRO A 1 102 ? -19.610 8.748 12.489 1.00 56.91 102 PRO A C 1
ATOM 780 O O . PRO A 1 102 ? -19.286 9.901 12.779 1.00 56.91 102 PRO A O 1
ATOM 783 N N . ARG A 1 103 ? -19.480 7.724 13.343 1.00 53.03 103 ARG A N 1
ATOM 784 C CA . ARG A 1 103 ? -18.891 7.869 14.674 1.00 53.03 103 ARG A CA 1
ATOM 785 C C . ARG A 1 103 ? -17.506 8.497 14.518 1.00 53.03 103 ARG A C 1
ATOM 787 O O . ARG A 1 103 ? -16.647 7.917 13.860 1.00 53.03 103 ARG A O 1
ATOM 794 N N . LYS A 1 104 ? -17.290 9.653 15.155 1.00 50.38 104 LYS A N 1
ATOM 795 C CA . LYS A 1 104 ? -15.953 10.209 15.394 1.00 50.38 104 LYS A CA 1
ATOM 796 C C . LYS A 1 104 ? -15.191 9.246 16.305 1.00 50.38 104 LYS A C 1
ATOM 798 O O . LYS A 1 104 ? -15.225 9.381 17.524 1.00 50.38 104 LYS A O 1
ATOM 803 N N . SER A 1 105 ? -14.526 8.250 15.740 1.00 59.03 105 SER A N 1
ATOM 804 C CA . SER A 1 105 ? -13.427 7.570 16.423 1.00 59.03 105 SER A CA 1
ATOM 805 C C . SER A 1 105 ? -12.237 8.527 16.438 1.00 59.03 105 SER A C 1
ATOM 807 O O . SER A 1 105 ? -11.449 8.588 15.502 1.00 59.03 105 SER A O 1
ATOM 809 N N . SER A 1 106 ? -12.129 9.332 17.493 1.00 69.75 106 SER A N 1
ATOM 810 C CA . SER A 1 106 ? -10.909 10.082 17.787 1.00 69.75 106 SER A CA 1
ATOM 811 C C . SER A 1 106 ? -9.900 9.126 18.427 1.00 69.75 106 SER A C 1
ATOM 813 O O . SER A 1 106 ? -10.116 8.676 19.552 1.00 69.75 106 SER A O 1
ATOM 815 N N . GLY A 1 107 ? -8.830 8.777 17.716 1.00 91.94 107 GLY A N 1
ATOM 816 C CA . GLY A 1 107 ? -7.789 7.884 18.229 1.00 91.94 107 GLY A CA 1
ATOM 817 C C . GLY A 1 107 ? -6.723 7.556 17.189 1.00 91.94 107 GLY A C 1
ATOM 818 O O . GLY A 1 107 ? -6.819 7.987 16.042 1.00 91.94 107 GLY A O 1
ATOM 819 N N . THR A 1 108 ? -5.721 6.780 17.591 1.00 96.88 108 THR A N 1
ATOM 820 C CA . THR A 1 108 ? -4.662 6.279 16.705 1.00 96.88 108 THR A CA 1
ATOM 821 C C . THR A 1 108 ? -4.811 4.771 16.548 1.00 96.88 108 THR A C 1
ATOM 823 O O . THR A 1 108 ? -4.877 4.049 17.542 1.00 96.88 108 THR A O 1
ATOM 826 N N . ILE A 1 109 ? -4.848 4.292 15.307 1.00 98.00 109 ILE A N 1
ATOM 827 C CA . ILE A 1 109 ? -4.839 2.872 14.952 1.00 98.00 109 ILE A CA 1
ATOM 828 C C . ILE A 1 109 ? -3.459 2.543 14.395 1.00 98.00 109 ILE A C 1
ATOM 830 O O . ILE A 1 109 ? -3.066 3.045 13.342 1.00 98.00 109 ILE A O 1
ATOM 834 N N . LYS A 1 110 ? -2.739 1.679 15.106 1.00 97.81 110 LYS A N 1
ATOM 835 C CA . LYS A 1 110 ? -1.454 1.131 14.675 1.00 97.81 110 LYS A CA 1
ATOM 836 C C . LYS A 1 110 ? -1.666 -0.193 13.953 1.00 97.81 110 LYS A C 1
ATOM 838 O O . LYS A 1 110 ? -2.469 -1.011 14.401 1.00 97.81 110 LYS A O 1
ATOM 843 N N . PHE A 1 111 ? -0.944 -0.408 12.861 1.00 98.12 111 PHE A N 1
ATOM 844 C CA . PHE A 1 111 ? -0.972 -1.658 12.104 1.00 98.12 111 PHE A CA 1
ATOM 845 C C . PHE A 1 111 ? 0.427 -1.992 11.579 1.00 98.12 111 PHE A C 1
ATOM 847 O O . PHE A 1 111 ? 1.143 -1.105 11.125 1.00 98.12 111 PHE A O 1
ATOM 854 N N . TYR A 1 112 ? 0.822 -3.266 11.654 1.00 96.62 112 TYR A N 1
ATOM 855 C CA . TYR A 1 112 ? 2.090 -3.755 11.092 1.00 96.62 112 TYR A CA 1
ATOM 856 C C . TYR A 1 112 ? 2.162 -5.289 11.113 1.00 96.62 112 TYR A C 1
ATOM 858 O O . TYR A 1 112 ? 2.389 -5.933 10.090 1.00 96.62 112 TYR A O 1
ATOM 866 N N . GLU A 1 113 ? 1.933 -5.892 12.279 1.00 93.81 113 GLU A N 1
ATOM 867 C CA . GLU A 1 113 ? 2.218 -7.309 12.503 1.00 93.81 113 GLU A CA 1
ATOM 868 C C . GLU A 1 113 ? 1.153 -8.250 11.931 1.00 93.81 113 GLU A C 1
ATOM 870 O O . GLU A 1 113 ? -0.056 -8.065 12.094 1.00 93.81 113 GLU A O 1
ATOM 875 N N . LYS A 1 114 ? 1.611 -9.332 11.295 1.00 92.75 114 LYS A N 1
ATOM 876 C CA . LYS A 1 114 ? 0.727 -10.372 10.769 1.00 92.75 114 LYS A CA 1
ATOM 877 C C . LYS A 1 114 ? -0.026 -11.057 11.908 1.00 92.75 114 LYS A C 1
ATOM 879 O O . LYS A 1 114 ? 0.581 -11.579 12.834 1.00 92.75 114 LYS A O 1
ATOM 884 N N . GLY A 1 115 ? -1.349 -11.123 11.783 1.00 92.25 115 GLY A N 1
ATOM 885 C CA . GLY A 1 115 ? -2.231 -11.723 12.790 1.00 92.25 115 GLY A CA 1
ATOM 886 C C . GLY A 1 115 ? -2.793 -10.724 13.802 1.00 92.25 115 GLY A C 1
ATOM 887 O O . GLY A 1 115 ? -3.720 -11.084 14.521 1.00 92.25 115 GLY A O 1
ATOM 888 N N . GLN A 1 116 ? -2.306 -9.480 13.810 1.00 94.75 116 GLN A N 1
ATOM 889 C CA . GLN A 1 116 ? -2.893 -8.399 14.600 1.00 94.75 116 GLN A CA 1
ATOM 890 C C . GLN A 1 116 ? -4.039 -7.701 13.845 1.00 94.75 116 GLN A C 1
ATOM 892 O O . GLN A 1 116 ? -4.130 -7.809 12.613 1.00 94.75 116 GLN A O 1
ATOM 897 N N . PRO A 1 117 ? -4.937 -6.987 14.556 1.00 95.06 117 PRO A N 1
ATOM 898 C CA . PRO A 1 117 ? -5.971 -6.173 13.927 1.00 95.06 117 PRO A CA 1
ATOM 899 C C . PRO A 1 117 ? -5.398 -5.203 12.888 1.00 95.06 117 PRO A C 1
ATOM 901 O O . PRO A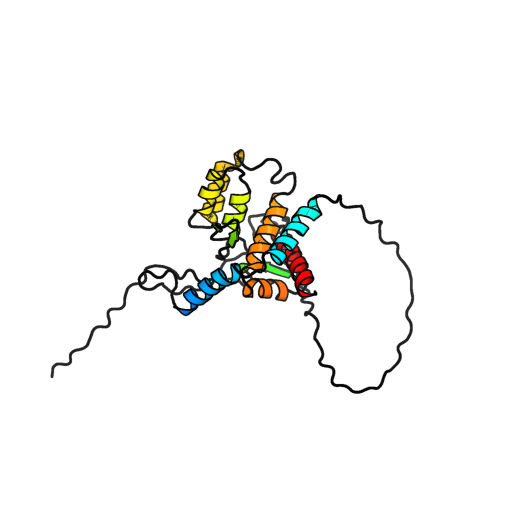 1 117 ? -4.304 -4.671 13.057 1.00 95.06 117 PRO A O 1
ATOM 904 N N . TYR A 1 118 ? -6.165 -4.954 11.824 1.00 97.62 118 TYR A N 1
ATOM 905 C CA . TYR A 1 118 ? -5.814 -4.029 10.741 1.00 97.62 118 TYR A CA 1
ATOM 906 C C . TYR A 1 118 ? -4.569 -4.409 9.928 1.00 97.62 118 TYR A C 1
ATOM 908 O O . TYR A 1 118 ? -4.089 -3.598 9.137 1.00 97.62 118 TYR A O 1
ATOM 916 N N . TYR A 1 119 ? -4.072 -5.647 10.028 1.00 98.12 119 TYR A N 1
ATOM 917 C CA . TYR A 1 119 ? -2.996 -6.129 9.155 1.00 98.12 119 TYR A CA 1
ATOM 918 C C . TYR A 1 119 ? -3.328 -5.971 7.660 1.00 98.12 119 TYR A C 1
ATOM 920 O O . TYR A 1 119 ? -2.433 -5.792 6.833 1.00 98.12 119 TYR A O 1
ATOM 928 N N . GLU A 1 120 ? -4.615 -5.964 7.307 1.00 98.06 120 GLU A N 1
ATOM 929 C CA . GLU A 1 120 ? -5.132 -5.673 5.968 1.00 98.06 120 GLU A CA 1
ATOM 930 C C . GLU A 1 120 ? -4.664 -4.330 5.411 1.00 98.06 120 GLU A C 1
ATOM 932 O O . GLU A 1 120 ? -4.676 -4.157 4.196 1.00 98.06 120 GLU A O 1
ATOM 937 N N . PHE A 1 121 ? -4.265 -3.379 6.251 1.00 98.56 121 PHE A N 1
ATOM 938 C CA . PHE A 1 121 ? -3.780 -2.069 5.819 1.00 98.56 121 PHE A CA 1
ATOM 939 C C . PHE A 1 121 ? -2.340 -2.122 5.297 1.00 98.56 121 PHE A C 1
ATOM 941 O O . PHE A 1 121 ? -1.955 -1.276 4.495 1.00 98.56 121 PHE A O 1
ATOM 948 N N . THR A 1 122 ? -1.575 -3.159 5.650 1.00 98.38 122 THR A N 1
ATOM 949 C CA . THR A 1 122 ? -0.213 -3.365 5.137 1.00 98.38 122 THR A CA 1
ATOM 950 C C . THR A 1 122 ? -0.212 -3.753 3.655 1.00 98.38 122 THR A C 1
ATOM 952 O O . THR A 1 122 ? -1.143 -4.396 3.150 1.00 98.38 122 THR A O 1
ATOM 955 N N . ASN A 1 123 ? 0.883 -3.454 2.954 1.00 98.12 123 ASN A N 1
ATOM 956 C CA . ASN A 1 123 ? 1.065 -3.877 1.559 1.00 98.12 123 ASN A CA 1
ATOM 957 C C . ASN A 1 123 ? 1.339 -5.382 1.392 1.00 98.12 123 ASN A C 1
ATOM 959 O O . ASN A 1 123 ? 1.243 -5.919 0.284 1.00 98.12 123 ASN A O 1
ATOM 963 N N . PHE A 1 124 ? 1.642 -6.065 2.498 1.00 97.88 124 PHE A N 1
ATOM 964 C CA . PHE A 1 124 ? 1.973 -7.489 2.556 1.00 97.88 124 PHE A CA 1
ATOM 965 C C . PHE A 1 124 ? 0.743 -8.378 2.777 1.00 97.88 124 PHE A C 1
ATOM 967 O O . PHE A 1 124 ? 0.828 -9.596 2.605 1.00 97.88 124 PHE A O 1
ATOM 974 N N . ALA A 1 125 ? -0.408 -7.792 3.122 1.00 97.50 125 ALA A N 1
ATOM 975 C CA . ALA A 1 125 ? -1.654 -8.534 3.254 1.00 97.50 125 ALA A CA 1
ATOM 976 C C . ALA A 1 125 ? -2.053 -9.204 1.916 1.00 97.50 125 ALA A C 1
ATOM 978 O O . ALA A 1 125 ? -2.008 -8.541 0.873 1.00 97.50 125 ALA A O 1
ATOM 979 N N . PRO A 1 126 ? -2.469 -10.488 1.926 1.00 97.00 126 PRO A N 1
ATOM 980 C CA . PRO A 1 126 ? -2.697 -11.291 0.721 1.00 97.00 126 PRO A CA 1
ATOM 981 C C . PRO A 1 126 ? -4.047 -10.981 0.055 1.00 97.00 126 PRO A C 1
ATOM 983 O O . PRO A 1 126 ? -4.963 -11.802 0.062 1.00 97.00 126 PRO A O 1
ATOM 986 N N . TYR A 1 127 ? -4.166 -9.778 -0.503 1.00 97.19 127 TYR A N 1
ATOM 987 C CA . TYR A 1 127 ? -5.305 -9.337 -1.307 1.00 97.19 127 TYR A CA 1
ATOM 988 C C . TYR A 1 127 ? -4.836 -9.084 -2.734 1.00 97.19 127 TYR A C 1
ATOM 990 O O . TYR A 1 127 ? -4.046 -8.170 -2.975 1.00 97.19 127 TYR A O 1
ATOM 998 N N . THR A 1 128 ? -5.318 -9.915 -3.659 1.00 97.69 128 THR A N 1
ATOM 999 C CA . THR A 1 128 ? -4.948 -9.834 -5.071 1.00 97.69 128 THR A CA 1
ATOM 1000 C C . THR A 1 128 ? -5.552 -8.585 -5.703 1.00 97.69 128 THR A C 1
ATOM 1002 O O . THR A 1 128 ? -6.741 -8.326 -5.570 1.00 97.69 128 THR A O 1
ATOM 1005 N N . ILE A 1 129 ? -4.739 -7.810 -6.410 1.00 96.81 129 ILE A N 1
ATOM 1006 C CA . ILE A 1 129 ? -5.178 -6.598 -7.100 1.00 96.81 129 ILE A CA 1
ATOM 1007 C C . ILE A 1 129 ? -5.130 -6.858 -8.595 1.00 96.81 129 ILE A C 1
ATOM 1009 O O . ILE A 1 129 ? -4.068 -7.177 -9.133 1.00 96.81 129 ILE A O 1
ATOM 1013 N N . ARG A 1 130 ? -6.256 -6.673 -9.279 1.00 94.94 130 ARG A N 1
ATOM 1014 C CA . ARG A 1 130 ? -6.295 -6.673 -10.740 1.00 94.94 130 ARG A CA 1
ATOM 1015 C C . ARG A 1 130 ? -6.006 -5.271 -11.267 1.00 94.94 130 ARG A C 1
ATOM 1017 O O . ARG A 1 130 ? -6.685 -4.315 -10.896 1.00 94.94 130 ARG A O 1
ATOM 1024 N N . TYR A 1 131 ? -5.003 -5.139 -12.127 1.00 93.12 131 TYR A N 1
ATOM 1025 C CA . TYR A 1 131 ? -4.607 -3.876 -12.755 1.00 93.12 131 TYR A CA 1
ATOM 1026 C C . TYR A 1 131 ? -4.075 -4.146 -14.163 1.00 93.12 131 TYR A C 1
ATOM 1028 O O . TYR A 1 131 ? -3.269 -5.054 -14.354 1.00 93.12 131 TYR A O 1
ATOM 1036 N N . ASN A 1 132 ? -4.547 -3.392 -15.162 1.00 89.50 132 ASN A N 1
ATOM 1037 C CA . ASN A 1 132 ? -4.189 -3.581 -16.576 1.00 89.50 132 ASN A CA 1
ATOM 1038 C C . ASN A 1 132 ? -4.264 -5.052 -17.031 1.00 89.50 132 ASN A C 1
ATOM 1040 O O . ASN A 1 132 ? -3.334 -5.583 -17.630 1.00 89.50 132 ASN A O 1
ATOM 1044 N N . GLN A 1 133 ? -5.384 -5.715 -16.711 1.00 91.25 133 GLN A N 1
ATOM 1045 C CA . GLN A 1 133 ? -5.675 -7.121 -17.046 1.00 91.25 133 GLN A CA 1
ATOM 1046 C C . GLN A 1 133 ? -4.733 -8.164 -16.414 1.00 91.25 133 GLN A C 1
ATOM 1048 O O . GLN A 1 133 ? -4.871 -9.355 -16.694 1.00 91.25 133 GLN A O 1
ATOM 1053 N N . LYS A 1 134 ? -3.826 -7.743 -15.529 1.00 92.00 134 LYS A N 1
ATOM 1054 C CA . LYS A 1 134 ? -2.919 -8.612 -14.781 1.00 92.00 134 LYS A CA 1
ATOM 1055 C C . LYS A 1 134 ? -3.314 -8.659 -13.310 1.00 92.00 134 LYS A C 1
ATOM 1057 O O . LYS A 1 134 ? -3.731 -7.652 -12.739 1.00 92.00 134 LYS A O 1
ATOM 1062 N N . ASP A 1 135 ? -3.131 -9.823 -12.699 1.00 96.06 135 ASP A N 1
ATOM 1063 C CA . ASP A 1 135 ? -3.359 -10.021 -11.269 1.00 96.06 135 ASP A CA 1
ATOM 1064 C C . ASP A 1 135 ? -2.030 -9.921 -10.508 1.00 96.06 135 ASP A C 1
ATOM 1066 O O . ASP A 1 135 ? -1.021 -10.524 -10.893 1.00 96.06 135 ASP A O 1
ATOM 1070 N N . TYR A 1 136 ? -2.034 -9.140 -9.432 1.00 97.88 136 TYR A N 1
ATOM 1071 C CA . TYR A 1 136 ? -0.899 -8.909 -8.544 1.00 97.88 136 TYR A CA 1
ATOM 1072 C C . TYR A 1 136 ? -1.227 -9.503 -7.173 1.00 97.88 136 TYR A C 1
ATOM 1074 O O . TYR A 1 136 ? -2.197 -9.053 -6.567 1.00 97.88 136 TYR A O 1
ATOM 1082 N N . PRO A 1 137 ? -0.455 -10.476 -6.651 1.00 98.25 137 PRO A N 1
ATOM 1083 C CA . PRO A 1 137 ? -0.822 -11.194 -5.426 1.00 98.25 137 PRO A CA 1
ATOM 1084 C C . PRO A 1 137 ? -1.038 -10.308 -4.189 1.00 98.25 137 PRO A C 1
ATOM 1086 O O . PRO A 1 137 ? -1.828 -10.657 -3.312 1.00 98.25 137 PRO A O 1
ATOM 1089 N N . THR A 1 138 ? -0.334 -9.174 -4.110 1.00 98.75 138 THR A N 1
ATOM 1090 C CA . THR A 1 138 ? -0.469 -8.176 -3.039 1.00 98.75 138 THR A CA 1
ATOM 1091 C C . THR A 1 138 ? -0.256 -6.755 -3.573 1.00 98.75 138 THR A C 1
ATOM 1093 O O . THR A 1 138 ? 0.279 -6.567 -4.671 1.00 98.75 138 THR A O 1
ATOM 1096 N N . SER A 1 139 ? -0.581 -5.743 -2.757 1.00 98.69 139 SER A N 1
ATOM 1097 C CA . SER A 1 139 ? -0.189 -4.345 -3.003 1.00 98.69 139 SER A CA 1
ATOM 1098 C C . SER A 1 139 ? 1.312 -4.188 -3.221 1.00 98.69 139 SER A C 1
ATOM 1100 O O . SER A 1 139 ? 1.710 -3.439 -4.105 1.00 98.69 139 SER A O 1
ATOM 1102 N N . GLU A 1 140 ? 2.136 -4.925 -2.470 1.00 98.62 140 GLU A N 1
ATOM 1103 C CA . GLU A 1 140 ? 3.594 -4.911 -2.629 1.00 98.62 140 GLU A CA 1
ATOM 1104 C C . GLU A 1 140 ? 4.013 -5.295 -4.056 1.00 98.62 140 GLU A C 1
ATOM 1106 O O . GLU A 1 140 ? 4.799 -4.585 -4.6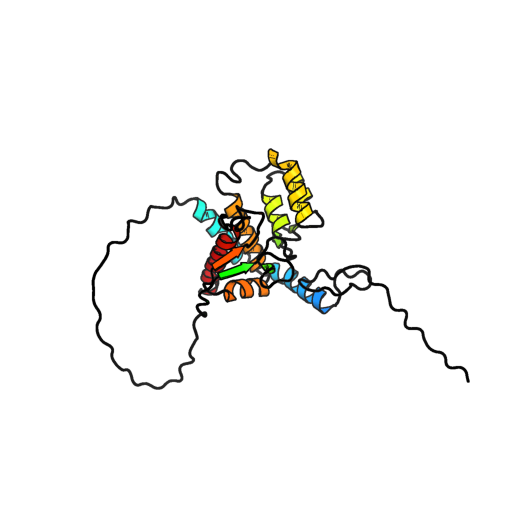76 1.00 98.62 140 GLU A O 1
ATOM 1111 N N . HIS A 1 141 ? 3.429 -6.353 -4.633 1.00 98.75 141 HIS A N 1
ATOM 1112 C CA . HIS A 1 141 ? 3.755 -6.772 -6.002 1.00 98.75 141 HIS A CA 1
ATOM 1113 C C . HIS A 1 141 ? 3.444 -5.672 -7.016 1.00 98.75 141 HIS A C 1
ATOM 1115 O O . HIS A 1 141 ? 4.274 -5.363 -7.874 1.00 98.75 141 HIS A O 1
ATOM 1121 N N . LEU A 1 142 ? 2.254 -5.072 -6.920 1.00 98.56 142 LEU A N 1
ATOM 1122 C CA . LEU A 1 142 ? 1.857 -4.006 -7.833 1.00 98.56 142 LEU A CA 1
ATOM 1123 C C . LEU A 1 142 ? 2.743 -2.773 -7.646 1.00 98.56 142 LEU A C 1
ATOM 1125 O O . LEU A 1 142 ? 3.297 -2.265 -8.618 1.00 98.56 142 LEU A O 1
ATOM 1129 N N . PHE A 1 143 ? 2.941 -2.330 -6.406 1.00 98.44 143 PHE A N 1
ATOM 1130 C CA . PHE A 1 143 ? 3.746 -1.155 -6.092 1.00 98.44 143 PHE A CA 1
ATOM 1131 C C . PHE A 1 143 ? 5.193 -1.285 -6.586 1.00 98.44 143 PHE A C 1
ATOM 1133 O O . PHE A 1 143 ? 5.718 -0.366 -7.216 1.00 98.44 143 PHE A O 1
ATOM 1140 N N . GLN A 1 144 ? 5.825 -2.437 -6.356 1.00 98.44 144 GLN A N 1
ATOM 1141 C CA . GLN A 1 144 ? 7.184 -2.700 -6.822 1.00 98.44 144 GLN A CA 1
ATOM 1142 C C . GLN A 1 144 ? 7.260 -2.759 -8.352 1.00 98.44 144 GLN A C 1
ATOM 1144 O O . GLN A 1 144 ? 8.189 -2.204 -8.932 1.00 98.44 144 GLN A O 1
ATOM 1149 N N . SER A 1 145 ? 6.258 -3.342 -9.017 1.00 97.75 145 SER A N 1
ATOM 1150 C CA . SER A 1 145 ? 6.193 -3.388 -10.485 1.00 97.75 145 SER A CA 1
ATOM 1151 C C . SER A 1 145 ? 6.057 -1.988 -11.098 1.00 97.75 145 SER A C 1
ATOM 1153 O O . SER A 1 145 ? 6.705 -1.681 -12.097 1.00 97.75 145 SER A O 1
ATOM 1155 N N . LEU A 1 146 ? 5.283 -1.097 -10.464 1.00 96.31 146 LEU A N 1
ATOM 1156 C CA . LEU A 1 146 ? 5.089 0.289 -10.908 1.00 96.31 146 LEU A CA 1
ATOM 1157 C C . LEU A 1 146 ? 6.358 1.152 -10.833 1.00 96.31 146 LEU A C 1
ATOM 1159 O O . LEU A 1 146 ? 6.351 2.268 -11.346 1.00 96.31 146 LEU A O 1
ATOM 1163 N N . LYS A 1 147 ? 7.458 0.674 -10.244 1.00 94.94 147 LYS A N 1
ATOM 1164 C CA . LYS A 1 147 ? 8.751 1.375 -10.293 1.00 94.94 147 LYS A CA 1
ATOM 1165 C C . LYS A 1 147 ? 9.372 1.364 -11.690 1.00 94.94 147 LYS A C 1
ATOM 1167 O O . LYS A 1 147 ? 10.115 2.283 -12.039 1.00 94.94 147 LYS A O 1
ATOM 1172 N N . PHE A 1 148 ? 9.056 0.359 -12.501 1.00 93.56 148 PHE A N 1
ATOM 1173 C CA . PHE A 1 148 ? 9.727 0.077 -13.769 1.00 93.56 148 PHE A CA 1
ATOM 1174 C C . PHE A 1 148 ? 8.851 0.494 -14.949 1.00 93.56 148 PHE A C 1
ATOM 1176 O O . PHE A 1 148 ? 7.625 0.468 -14.856 1.00 93.56 148 PHE A O 1
ATOM 1183 N N . ALA A 1 149 ? 9.478 0.974 -16.022 1.00 83.88 149 ALA A N 1
ATOM 1184 C CA . ALA A 1 149 ? 8.803 1.242 -17.296 1.00 83.88 149 ALA A CA 1
ATOM 1185 C C . ALA A 1 149 ? 8.935 0.062 -18.273 1.00 83.88 149 ALA A C 1
ATOM 1187 O O . ALA A 1 149 ? 8.132 -0.056 -19.188 1.00 83.88 149 ALA A O 1
ATOM 1188 N N . ASP A 1 150 ? 9.944 -0.791 -18.069 1.00 82.38 150 ASP A N 1
ATOM 1189 C CA . ASP A 1 150 ? 10.146 -2.023 -18.823 1.00 82.38 150 ASP A CA 1
ATOM 1190 C C . ASP A 1 150 ? 9.166 -3.108 -18.358 1.00 82.38 150 ASP A C 1
ATOM 1192 O O . ASP A 1 150 ? 9.104 -3.438 -17.168 1.00 82.38 150 ASP A O 1
ATOM 1196 N N . ASP A 1 151 ? 8.429 -3.685 -19.307 1.00 80.75 151 ASP A N 1
ATOM 1197 C CA . ASP A 1 151 ? 7.446 -4.732 -19.024 1.00 80.75 151 ASP A CA 1
ATOM 1198 C C . ASP A 1 151 ? 8.099 -6.019 -18.498 1.00 80.75 151 ASP A C 1
ATOM 1200 O O . ASP A 1 151 ? 7.465 -6.762 -17.749 1.00 80.75 151 ASP A O 1
ATOM 1204 N N . GLY A 1 152 ? 9.366 -6.282 -18.836 1.00 92.31 152 GLY A N 1
ATOM 1205 C CA . GLY A 1 152 ? 10.100 -7.461 -18.384 1.00 92.31 152 GLY A CA 1
ATOM 1206 C C . GLY A 1 152 ? 10.441 -7.419 -16.894 1.00 92.31 152 GLY A C 1
ATOM 1207 O O . GLY A 1 152 ? 10.209 -8.401 -16.186 1.00 92.31 152 GLY A O 1
ATOM 1208 N N . ASP A 1 153 ? 10.976 -6.297 -16.403 1.00 93.00 153 ASP A N 1
ATOM 1209 C CA . ASP A 1 153 ? 11.251 -6.088 -14.970 1.00 93.00 153 ASP A CA 1
ATOM 1210 C C . ASP A 1 153 ? 9.949 -6.124 -14.151 1.00 93.00 153 ASP A C 1
ATOM 1212 O O . ASP A 1 153 ? 9.862 -6.835 -13.145 1.00 93.00 153 ASP A O 1
ATOM 1216 N N . ALA A 1 154 ? 8.910 -5.419 -14.613 1.00 93.88 154 ALA A N 1
ATOM 1217 C CA . ALA A 1 154 ? 7.606 -5.397 -13.953 1.00 93.88 154 ALA A CA 1
ATOM 1218 C C . ALA A 1 154 ? 6.963 -6.795 -13.888 1.00 93.88 154 ALA A C 1
ATOM 1220 O O . ALA A 1 154 ? 6.413 -7.180 -12.855 1.00 93.88 154 ALA A O 1
ATOM 1221 N N . GLU A 1 155 ? 7.055 -7.582 -14.962 1.00 96.12 155 GLU A N 1
ATOM 1222 C CA . GLU A 1 155 ? 6.510 -8.939 -14.993 1.00 96.12 155 GLU A CA 1
ATOM 1223 C C . GLU A 1 155 ? 7.259 -9.880 -14.041 1.00 96.12 155 GLU A C 1
ATOM 1225 O O . GLU A 1 155 ? 6.613 -10.593 -13.272 1.00 96.12 155 GLU A O 1
ATOM 1230 N N . ARG A 1 156 ? 8.600 -9.826 -14.004 1.00 97.06 156 ARG A N 1
ATOM 1231 C CA . ARG A 1 156 ? 9.419 -10.627 -13.070 1.00 97.06 156 ARG A CA 1
ATOM 1232 C C . ARG A 1 156 ? 9.023 -10.408 -11.613 1.00 97.06 156 ARG A C 1
ATOM 1234 O O . ARG A 1 156 ? 8.934 -11.372 -10.849 1.00 97.06 156 ARG A O 1
ATOM 1241 N N . ILE A 1 157 ? 8.781 -9.152 -11.240 1.00 98.25 157 ILE A N 1
ATOM 1242 C CA . ILE A 1 157 ? 8.360 -8.756 -9.891 1.00 98.25 157 ILE A CA 1
ATOM 1243 C C . ILE A 1 157 ? 6.943 -9.251 -9.606 1.00 98.25 157 ILE A C 1
ATOM 1245 O O . ILE A 1 157 ? 6.698 -9.848 -8.557 1.00 98.25 157 ILE A O 1
ATOM 1249 N N . ARG A 1 158 ? 6.011 -9.047 -10.546 1.00 97.88 158 ARG A N 1
ATOM 1250 C CA . ARG A 1 158 ? 4.618 -9.494 -10.417 1.00 97.88 158 ARG A CA 1
ATOM 1251 C C . ARG A 1 158 ? 4.516 -10.997 -10.164 1.00 97.88 158 ARG A C 1
ATOM 1253 O O . ARG A 1 158 ? 3.657 -11.418 -9.394 1.00 97.88 158 ARG A O 1
ATOM 1260 N N . THR A 1 159 ? 5.370 -11.790 -10.808 1.00 97.38 159 THR A N 1
ATOM 1261 C CA . THR A 1 159 ? 5.343 -13.259 -10.735 1.00 97.38 159 THR A CA 1
ATOM 1262 C C . THR A 1 159 ? 6.065 -13.853 -9.524 1.00 97.38 159 THR A C 1
ATOM 1264 O O . THR A 1 159 ? 6.137 -15.076 -9.410 1.00 97.38 159 THR A O 1
ATOM 1267 N N . GLN A 1 160 ? 6.608 -13.032 -8.619 1.00 98.56 160 GLN A N 1
ATOM 1268 C CA . GLN A 1 160 ? 7.207 -13.546 -7.387 1.00 98.56 160 GLN A CA 1
ATOM 1269 C C . GLN A 1 160 ? 6.162 -14.250 -6.512 1.00 98.56 160 GLN A C 1
ATOM 1271 O O . GLN A 1 160 ? 4.975 -13.935 -6.522 1.00 98.56 160 GLN A O 1
ATOM 1276 N N . SER A 1 161 ? 6.609 -15.247 -5.749 1.00 97.06 161 SER A N 1
ATOM 1277 C CA . SER A 1 161 ? 5.718 -16.082 -4.933 1.00 97.06 161 SER A CA 1
ATOM 1278 C C . SER A 1 161 ? 5.295 -15.422 -3.619 1.00 97.06 161 SER A C 1
ATOM 1280 O O . SER A 1 161 ? 4.330 -15.856 -2.990 1.00 97.06 161 SER A O 1
ATOM 1282 N N . THR A 1 162 ? 6.027 -14.398 -3.173 1.00 98.12 162 THR A N 1
ATOM 1283 C CA . THR A 1 162 ? 5.818 -13.725 -1.888 1.00 98.12 162 THR A CA 1
ATOM 1284 C C . THR A 1 162 ? 6.038 -12.216 -2.020 1.00 98.12 162 THR A C 1
ATOM 1286 O O . THR A 1 162 ? 6.842 -11.793 -2.852 1.00 98.12 162 THR A O 1
ATOM 1289 N N . PRO A 1 163 ? 5.385 -11.384 -1.180 1.00 98.06 163 PRO A N 1
ATOM 1290 C CA . PRO A 1 163 ? 5.621 -9.938 -1.176 1.00 98.06 163 PRO A CA 1
ATOM 1291 C C . PRO A 1 163 ? 7.086 -9.583 -0.874 1.00 98.06 163 PRO A C 1
ATOM 1293 O O . PRO A 1 163 ? 7.632 -8.684 -1.506 1.00 98.06 163 PRO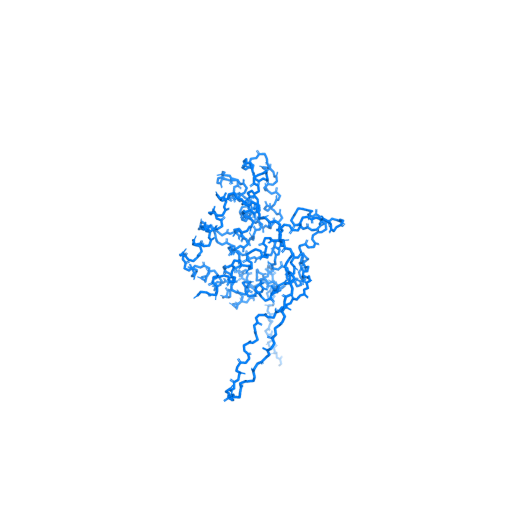 A O 1
ATOM 1296 N N . SER A 1 164 ? 7.754 -10.334 0.013 1.00 97.94 164 SER A N 1
ATOM 1297 C CA . SER A 1 164 ? 9.197 -10.181 0.248 1.00 97.94 164 SER A CA 1
ATOM 1298 C C . SER A 1 164 ? 10.011 -10.462 -1.015 1.00 97.94 164 SER A C 1
ATOM 1300 O O . SER A 1 164 ? 10.890 -9.679 -1.352 1.00 97.94 164 SER A O 1
ATOM 1302 N N . GLY A 1 165 ? 9.671 -11.520 -1.759 1.00 98.50 165 GLY A N 1
ATOM 1303 C CA . GLY A 1 165 ? 10.308 -11.837 -3.037 1.00 98.50 165 GLY A CA 1
ATOM 1304 C C . GLY A 1 165 ? 10.119 -10.735 -4.082 1.00 98.50 165 GLY A C 1
ATOM 1305 O O . GLY A 1 165 ? 11.074 -10.376 -4.761 1.00 98.50 165 GLY A O 1
ATOM 1306 N N . ALA A 1 166 ? 8.927 -10.136 -4.176 1.00 98.44 166 ALA A N 1
ATOM 1307 C CA . ALA A 1 166 ? 8.673 -8.996 -5.064 1.00 98.44 166 ALA A CA 1
ATOM 1308 C C . ALA A 1 166 ? 9.543 -7.778 -4.710 1.00 98.44 166 ALA A C 1
ATOM 1310 O O . ALA A 1 166 ? 10.143 -7.160 -5.592 1.00 98.44 166 ALA A O 1
ATOM 1311 N N . LEU A 1 167 ? 9.650 -7.459 -3.417 1.00 97.75 167 LEU A N 1
ATOM 1312 C CA . LEU A 1 167 ? 10.507 -6.387 -2.912 1.00 97.75 167 LEU A CA 1
ATOM 1313 C C . LEU A 1 167 ? 11.995 -6.663 -3.181 1.00 97.75 167 LEU A C 1
ATOM 1315 O O . LEU A 1 167 ? 12.720 -5.769 -3.620 1.00 97.75 167 LEU A O 1
ATOM 1319 N N . GLU A 1 168 ? 12.459 -7.884 -2.926 1.00 98.12 168 GLU A N 1
ATOM 1320 C CA . GLU A 1 168 ? 13.840 -8.308 -3.176 1.00 98.12 168 GLU A CA 1
ATOM 1321 C C . GLU A 1 168 ? 14.186 -8.283 -4.666 1.00 98.12 168 GLU A C 1
ATOM 1323 O O . GLU A 1 168 ? 15.237 -7.762 -5.038 1.00 98.12 168 GLU A O 1
ATOM 1328 N N . GLU A 1 169 ? 13.297 -8.778 -5.527 1.00 97.94 169 GLU A N 1
ATOM 1329 C CA . GLU A 1 169 ? 13.493 -8.766 -6.977 1.00 97.94 169 GLU A CA 1
ATOM 1330 C C . GLU A 1 169 ? 13.587 -7.331 -7.506 1.00 97.94 169 GLU A C 1
ATOM 1332 O O . GLU A 1 169 ? 14.515 -7.003 -8.243 1.00 97.94 169 GLU A O 1
ATOM 1337 N N . ALA A 1 170 ? 12.706 -6.434 -7.057 1.00 97.31 170 ALA A N 1
ATOM 1338 C CA . ALA A 1 170 ? 12.762 -5.024 -7.434 1.00 97.31 170 ALA A CA 1
ATOM 1339 C C . ALA A 1 170 ? 14.068 -4.340 -6.994 1.00 97.31 170 ALA A C 1
ATOM 1341 O O . ALA A 1 170 ? 14.622 -3.525 -7.735 1.00 97.31 170 ALA A O 1
ATOM 1342 N N . ARG A 1 171 ? 14.603 -4.689 -5.815 1.00 96.50 171 ARG A N 1
ATOM 1343 C CA . ARG A 1 171 ? 15.879 -4.144 -5.315 1.00 96.50 171 ARG A CA 1
ATOM 1344 C C . ARG A 1 171 ? 17.067 -4.516 -6.206 1.00 96.50 171 ARG A C 1
ATOM 1346 O O . ARG A 1 171 ? 17.959 -3.686 -6.372 1.00 96.50 171 ARG A O 1
ATOM 1353 N N . LYS A 1 172 ? 17.074 -5.701 -6.833 1.00 96.25 172 LYS A N 1
ATOM 1354 C CA . LYS A 1 172 ? 18.144 -6.113 -7.770 1.00 96.25 172 LYS A CA 1
ATOM 1355 C C . LYS A 1 172 ? 18.270 -5.158 -8.960 1.00 96.25 172 LYS A C 1
ATOM 1357 O O . LYS A 1 172 ? 19.372 -4.912 -9.449 1.00 96.25 172 LYS A O 1
ATOM 1362 N N . TYR A 1 173 ? 17.156 -4.569 -9.389 1.00 93.38 173 TYR A N 1
ATOM 1363 C CA . TYR A 1 173 ? 17.098 -3.654 -10.529 1.00 93.38 173 TYR A CA 1
ATOM 1364 C C . TYR A 1 173 ? 16.922 -2.194 -10.114 1.00 93.38 173 TYR A C 1
ATOM 1366 O O . TYR A 1 173 ? 16.493 -1.383 -10.925 1.00 93.38 173 TYR A O 1
ATOM 1374 N N . GLN A 1 174 ? 17.293 -1.810 -8.888 1.00 93.31 174 GLN A N 1
ATOM 1375 C CA . GLN A 1 174 ? 17.107 -0.439 -8.388 1.00 93.31 174 GLN A CA 1
ATOM 1376 C C . GLN A 1 174 ? 17.675 0.643 -9.336 1.00 93.31 174 GLN A C 1
ATOM 1378 O O . GLN A 1 174 ? 17.112 1.728 -9.446 1.00 93.31 174 GLN A O 1
ATOM 1383 N N . HIS A 1 175 ? 18.743 0.328 -10.080 1.00 93.50 175 HIS A N 1
ATOM 1384 C CA . HIS A 1 175 ? 19.359 1.198 -11.092 1.00 93.50 175 HIS A CA 1
ATOM 1385 C C . HIS A 1 175 ? 18.488 1.461 -12.341 1.00 93.50 175 HIS A C 1
ATOM 1387 O O . HIS A 1 175 ? 18.812 2.343 -13.131 1.00 93.50 175 HIS A O 1
ATOM 1393 N N . ARG A 1 176 ? 17.398 0.707 -12.532 1.00 94.50 176 ARG A N 1
ATOM 1394 C CA . ARG A 1 176 ? 16.442 0.815 -13.653 1.00 94.50 176 ARG A CA 1
ATOM 1395 C C . ARG A 1 176 ? 15.100 1.418 -13.247 1.00 94.50 176 ARG A C 1
ATOM 1397 O O . ARG A 1 176 ? 14.205 1.542 -14.082 1.00 94.50 176 ARG A O 1
ATOM 1404 N N . VAL A 1 177 ? 14.939 1.779 -11.974 1.00 94.50 177 VAL A N 1
ATOM 1405 C CA . VAL A 1 177 ? 13.745 2.482 -11.496 1.00 94.50 177 VAL A CA 1
ATOM 1406 C C . VAL A 1 177 ? 13.583 3.779 -12.288 1.00 94.50 177 VAL A C 1
ATOM 1408 O O . VAL A 1 177 ? 14.557 4.483 -12.566 1.00 94.50 177 VAL A O 1
ATOM 1411 N N . ARG A 1 178 ? 12.343 4.095 -12.673 1.00 92.44 178 ARG A N 1
ATOM 1412 C CA . ARG A 1 178 ? 12.036 5.295 -13.460 1.00 92.44 178 ARG A CA 1
ATOM 1413 C C . ARG A 1 178 ? 12.574 6.561 -12.784 1.00 92.44 178 ARG A C 1
ATOM 1415 O O . ARG A 1 178 ? 12.488 6.722 -11.566 1.00 92.44 178 ARG A O 1
ATOM 1422 N N . LYS A 1 179 ? 13.096 7.488 -13.591 1.00 92.88 179 LYS A N 1
ATOM 1423 C CA . LYS A 1 179 ? 13.618 8.771 -13.100 1.00 92.88 179 LYS A CA 1
ATOM 1424 C C . LYS A 1 179 ? 12.532 9.546 -12.347 1.00 92.88 179 LYS A C 1
ATOM 1426 O O . LYS A 1 179 ? 11.381 9.573 -12.776 1.00 92.88 179 LYS A O 1
ATOM 1431 N N . GLY A 1 180 ? 12.908 10.183 -11.240 1.00 91.12 180 GLY A N 1
ATOM 1432 C CA . GLY A 1 180 ? 11.995 10.983 -10.424 1.00 91.12 180 GLY A CA 1
ATOM 1433 C C . GLY A 1 180 ? 11.071 10.169 -9.517 1.00 91.12 180 GLY A C 1
ATOM 1434 O O . GLY A 1 180 ? 10.177 10.756 -8.909 1.00 91.12 180 GLY A O 1
ATOM 1435 N N . TRP A 1 181 ? 11.246 8.842 -9.414 1.00 93.88 181 TRP A N 1
ATOM 1436 C CA . TRP A 1 181 ? 10.372 7.984 -8.607 1.00 93.88 181 TRP A CA 1
ATOM 1437 C C . TRP A 1 181 ? 10.186 8.505 -7.178 1.00 93.88 181 TRP A C 1
ATOM 1439 O O . TRP A 1 181 ? 9.055 8.605 -6.702 1.00 93.88 181 TRP A O 1
ATOM 1449 N N . THR A 1 182 ? 11.283 8.885 -6.524 1.00 93.25 182 THR A N 1
ATOM 1450 C CA . THR A 1 182 ? 11.259 9.437 -5.165 1.00 93.25 182 THR A CA 1
ATOM 1451 C C . THR A 1 182 ? 11.288 10.962 -5.193 1.00 93.25 182 THR A C 1
ATOM 1453 O O . THR A 1 182 ? 10.505 11.602 -4.492 1.00 93.25 182 THR A O 1
ATOM 1456 N N . GLU A 1 183 ? 12.133 11.561 -6.037 1.00 93.25 183 GLU A N 1
ATOM 1457 C CA . GLU A 1 183 ? 12.385 13.009 -6.064 1.00 93.25 183 GLU A CA 1
ATOM 1458 C C . GLU A 1 183 ? 11.132 13.804 -6.452 1.00 93.25 183 GLU A C 1
ATOM 1460 O O . GLU A 1 183 ? 10.891 14.885 -5.922 1.00 93.25 183 GLU A O 1
ATOM 1465 N N . GLN A 1 184 ? 10.299 13.251 -7.338 1.00 92.62 184 GLN A N 1
ATOM 1466 C CA . GLN A 1 184 ? 9.039 13.859 -7.787 1.00 92.62 184 GLN A CA 1
ATOM 1467 C C . GLN A 1 184 ? 7.816 13.253 -7.077 1.00 92.62 184 GLN A C 1
ATOM 1469 O O . GLN A 1 184 ? 6.672 13.480 -7.482 1.00 92.62 184 GLN A O 1
ATOM 1474 N N . ARG A 1 185 ? 8.049 12.472 -6.011 1.00 93.50 185 ARG A N 1
ATOM 1475 C CA . ARG A 1 185 ? 7.029 11.793 -5.197 1.00 93.50 185 ARG A CA 1
ATOM 1476 C C . ARG A 1 185 ? 6.076 10.895 -6.000 1.00 93.50 185 ARG A C 1
ATOM 1478 O O . ARG A 1 185 ? 4.914 10.715 -5.625 1.00 93.50 185 ARG A O 1
ATOM 1485 N N . PHE A 1 186 ? 6.544 10.316 -7.110 1.00 93.81 186 PHE A N 1
ATOM 1486 C CA . PHE A 1 186 ? 5.752 9.343 -7.872 1.00 93.81 186 PHE A CA 1
ATOM 1487 C C . PHE A 1 186 ? 5.486 8.070 -7.073 1.00 93.81 186 PHE A C 1
ATOM 1489 O O . PHE A 1 186 ? 4.422 7.481 -7.227 1.00 93.81 186 PHE A O 1
ATOM 1496 N N . ASN A 1 187 ? 6.393 7.695 -6.175 1.00 95.50 187 ASN A N 1
ATOM 1497 C CA . ASN A 1 187 ? 6.202 6.617 -5.214 1.00 95.50 187 ASN A CA 1
ATOM 1498 C C . ASN A 1 187 ? 4.929 6.799 -4.369 1.00 95.50 187 ASN A C 1
ATOM 1500 O O . ASN A 1 187 ? 4.134 5.872 -4.255 1.00 95.50 187 ASN A O 1
ATOM 1504 N N . VAL A 1 188 ? 4.685 7.991 -3.824 1.00 96.69 188 VAL A N 1
ATOM 1505 C CA . VAL A 1 188 ? 3.496 8.260 -2.997 1.00 96.69 188 VAL A CA 1
ATOM 1506 C C . VAL A 1 188 ? 2.224 8.213 -3.837 1.00 96.69 188 VAL A C 1
ATOM 1508 O O . VAL A 1 188 ? 1.281 7.518 -3.473 1.00 96.69 188 VAL A O 1
ATOM 1511 N N . LYS A 1 189 ? 2.228 8.845 -5.017 1.00 94.38 189 LYS A N 1
ATOM 1512 C CA . LYS A 1 189 ? 1.090 8.792 -5.954 1.00 94.38 189 LYS A CA 1
ATOM 1513 C C . LYS A 1 189 ? 0.773 7.361 -6.398 1.00 94.38 189 LYS A C 1
ATOM 1515 O O . LYS A 1 189 ? -0.388 6.967 -6.440 1.00 94.38 189 LYS A O 1
ATOM 1520 N N . ALA A 1 190 ? 1.798 6.568 -6.704 1.00 95.62 190 ALA A N 1
ATOM 1521 C CA . ALA A 1 190 ? 1.629 5.165 -7.056 1.00 95.62 190 ALA A CA 1
ATOM 1522 C C . ALA A 1 190 ? 1.036 4.367 -5.889 1.00 95.62 190 ALA A C 1
ATOM 1524 O O . ALA A 1 190 ? 0.123 3.578 -6.108 1.00 95.62 190 ALA A O 1
ATOM 1525 N N . MET A 1 191 ? 1.491 4.601 -4.654 1.00 98.25 191 MET A N 1
ATOM 1526 C CA . MET A 1 191 ? 0.929 3.934 -3.479 1.00 98.25 191 MET A CA 1
ATOM 1527 C C . MET A 1 191 ? -0.546 4.285 -3.265 1.00 98.25 191 MET A C 1
ATOM 1529 O O . MET A 1 191 ? -1.351 3.388 -3.033 1.00 98.25 191 MET A O 1
ATOM 1533 N N . GLU A 1 192 ? -0.931 5.556 -3.408 1.00 97.12 192 GLU A N 1
ATOM 1534 C CA . GLU A 1 192 ? -2.340 5.974 -3.337 1.00 97.12 192 GLU A CA 1
ATOM 1535 C C . GLU A 1 192 ? -3.208 5.212 -4.352 1.00 97.12 192 GLU A C 1
ATOM 1537 O O . GLU A 1 192 ? -4.276 4.715 -3.993 1.00 97.12 192 GLU A O 1
ATOM 1542 N N . ILE A 1 193 ? -2.730 5.050 -5.592 1.00 95.00 193 ILE A N 1
ATOM 1543 C CA . ILE A 1 193 ? -3.411 4.272 -6.641 1.00 95.00 193 ILE A CA 1
ATOM 1544 C C . ILE A 1 193 ? -3.523 2.791 -6.250 1.00 95.00 193 ILE A C 1
ATOM 1546 O O . ILE A 1 193 ? -4.597 2.201 -6.368 1.00 95.00 193 ILE A O 1
ATOM 1550 N N . VAL A 1 194 ? -2.438 2.184 -5.764 1.00 98.06 194 VAL A N 1
ATOM 1551 C CA . VAL A 1 194 ? -2.409 0.771 -5.349 1.00 98.06 194 VAL A CA 1
ATOM 1552 C C . VAL A 1 194 ? -3.382 0.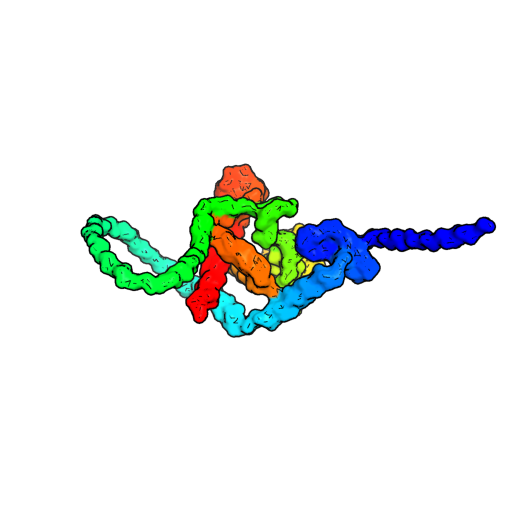508 -4.205 1.00 98.06 194 VAL A C 1
ATOM 1554 O O . VAL A 1 1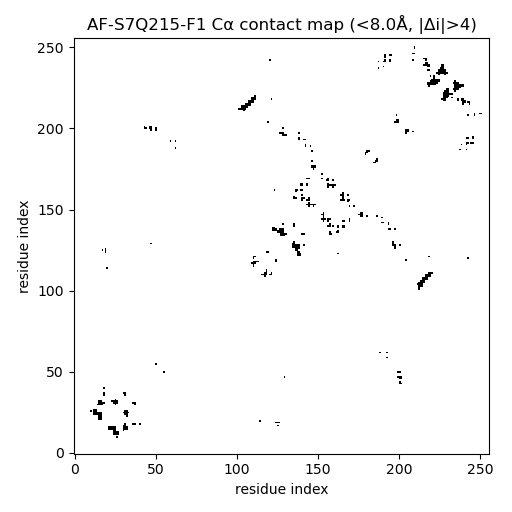94 ? -4.161 -0.447 -4.254 1.00 98.06 194 VAL A O 1
ATOM 1557 N N . LEU A 1 195 ? -3.353 1.356 -3.178 1.00 98.44 195 LEU A N 1
ATOM 1558 C CA . LEU A 1 195 ? -4.266 1.270 -2.048 1.00 98.44 195 LEU A CA 1
ATOM 1559 C C . LEU A 1 195 ? -5.701 1.448 -2.519 1.00 98.44 195 LEU A C 1
ATOM 1561 O O . LEU A 1 195 ? -6.560 0.638 -2.186 1.00 98.44 195 LEU A O 1
ATOM 1565 N N . LEU A 1 196 ? -5.966 2.451 -3.346 1.00 96.12 196 LEU A N 1
ATOM 1566 C CA . LEU A 1 196 ? -7.300 2.677 -3.866 1.00 96.12 196 LEU A CA 1
ATOM 1567 C C . LEU A 1 196 ? -7.838 1.456 -4.622 1.00 96.12 196 LEU A C 1
ATOM 1569 O O . LEU A 1 196 ? -8.962 1.034 -4.356 1.00 96.12 196 LEU A O 1
ATOM 1573 N N . LEU A 1 197 ? -7.045 0.854 -5.511 1.00 95.94 197 LEU A N 1
ATOM 1574 C CA . LEU A 1 197 ? -7.423 -0.373 -6.219 1.00 95.94 197 LEU A CA 1
ATOM 1575 C C . LEU A 1 197 ? -7.726 -1.515 -5.240 1.00 95.94 197 LEU A C 1
ATOM 1577 O O . LEU A 1 197 ? -8.756 -2.171 -5.364 1.00 95.94 197 LEU A O 1
ATOM 1581 N N . LYS A 1 198 ? -6.888 -1.713 -4.218 1.00 97.69 198 LYS A N 1
ATOM 1582 C CA . LYS A 1 198 ? -7.120 -2.726 -3.177 1.00 97.69 198 LYS A CA 1
ATOM 1583 C C . LYS A 1 198 ? -8.410 -2.482 -2.396 1.00 97.69 198 LYS A C 1
ATOM 1585 O O . LYS A 1 198 ? -9.208 -3.395 -2.221 1.00 97.69 198 LYS A O 1
ATOM 1590 N N . PHE A 1 199 ? -8.621 -1.269 -1.898 1.00 96.81 199 PHE A N 1
ATOM 1591 C CA . PHE A 1 199 ? -9.775 -0.958 -1.054 1.00 96.81 199 PHE A CA 1
ATOM 1592 C C . PHE A 1 199 ? -11.072 -0.850 -1.851 1.00 96.81 199 PHE A C 1
ATOM 1594 O O . PHE A 1 199 ? -12.140 -1.012 -1.274 1.00 96.81 199 PHE A O 1
ATOM 1601 N N . THR A 1 200 ? -11.008 -0.624 -3.162 1.00 94.06 200 THR A N 1
ATOM 1602 C CA . THR A 1 200 ? -12.191 -0.690 -4.024 1.00 94.06 200 THR A CA 1
ATOM 1603 C C . THR A 1 200 ? -12.516 -2.135 -4.390 1.00 94.06 200 THR A C 1
ATOM 1605 O O . THR A 1 200 ? -13.624 -2.575 -4.119 1.00 94.06 200 THR A O 1
ATOM 1608 N N . GLN A 1 201 ? -11.570 -2.947 -4.853 1.00 94.06 201 GLN A N 1
ATOM 1609 C CA . GLN A 1 201 ? -11.859 -4.321 -5.304 1.00 94.06 201 GLN A CA 1
ATOM 1610 C C . GLN A 1 201 ? -12.414 -5.273 -4.220 1.00 94.06 201 GLN A C 1
ATOM 1612 O O . GLN A 1 201 ? -12.896 -6.355 -4.547 1.00 94.06 201 GLN A O 1
ATOM 1617 N N . TYR A 1 202 ? -12.396 -4.878 -2.941 1.00 93.88 202 TYR A N 1
ATOM 1618 C CA . TYR A 1 202 ? -12.932 -5.658 -1.826 1.00 93.88 202 TYR A CA 1
ATOM 1619 C C . TYR A 1 202 ? -13.826 -4.807 -0.911 1.00 93.88 202 TYR A C 1
ATOM 1621 O O . TYR A 1 202 ? -13.324 -4.041 -0.085 1.00 93.88 202 TYR A O 1
ATOM 1629 N N . ASP A 1 203 ? -15.148 -5.005 -0.953 1.00 93.12 203 ASP A N 1
ATOM 1630 C CA . ASP A 1 203 ? -16.093 -4.230 -0.127 1.00 93.12 203 ASP A CA 1
ATOM 1631 C C . ASP A 1 203 ? -15.845 -4.354 1.379 1.00 93.12 203 ASP A C 1
ATOM 1633 O O . ASP A 1 203 ? -15.970 -3.378 2.119 1.00 93.12 203 ASP A O 1
ATOM 1637 N N . GLN A 1 204 ? -15.417 -5.529 1.841 1.00 95.06 204 GLN A N 1
ATOM 1638 C CA . GLN A 1 204 ? -15.030 -5.737 3.238 1.00 95.06 204 GLN A CA 1
ATOM 1639 C C . GLN A 1 204 ? -13.835 -4.867 3.657 1.00 95.06 204 GLN A C 1
ATOM 1641 O O . GLN A 1 204 ? -13.809 -4.369 4.780 1.00 95.06 204 GLN A O 1
ATOM 1646 N N . LEU A 1 205 ? -12.866 -4.644 2.759 1.00 97.44 205 LEU A N 1
ATOM 1647 C CA . LEU A 1 205 ? -11.731 -3.765 3.032 1.00 97.44 205 LEU A CA 1
ATOM 1648 C C . LEU A 1 205 ? -12.155 -2.306 2.973 1.00 97.44 205 LEU A C 1
ATOM 1650 O O . LEU A 1 205 ? -11.787 -1.538 3.861 1.00 97.44 205 LEU A O 1
ATOM 1654 N N . LYS A 1 206 ? -12.961 -1.930 1.972 1.00 96.19 206 LYS A N 1
ATOM 1655 C CA . LYS A 1 206 ? -13.551 -0.590 1.880 1.00 96.19 206 LYS A CA 1
ATOM 1656 C C . LYS A 1 206 ? -14.244 -0.220 3.185 1.00 96.19 206 LYS A C 1
ATOM 1658 O O . LYS A 1 206 ? -13.962 0.824 3.766 1.00 96.19 206 LYS A O 1
ATOM 1663 N N . LYS A 1 207 ? -15.119 -1.109 3.662 1.00 95.31 207 LYS A N 1
ATOM 1664 C CA . LYS A 1 207 ? -15.845 -0.939 4.915 1.00 95.31 207 LYS A CA 1
ATOM 1665 C C . LYS A 1 207 ? -14.890 -0.854 6.103 1.00 95.31 207 LYS A C 1
ATOM 1667 O O . LYS A 1 207 ? -15.020 0.081 6.881 1.00 95.31 207 LYS A O 1
ATOM 1672 N N . LEU A 1 208 ? -13.907 -1.752 6.201 1.00 96.88 208 LEU A N 1
ATOM 1673 C CA . LEU A 1 208 ? -12.890 -1.719 7.259 1.00 96.88 208 LEU A CA 1
ATOM 1674 C C . LEU A 1 208 ? -12.165 -0.365 7.319 1.00 96.88 208 LEU A C 1
ATOM 1676 O O . LEU A 1 208 ? -11.987 0.185 8.402 1.00 96.88 208 LEU A O 1
ATOM 1680 N N . LEU A 1 209 ? -11.780 0.194 6.169 1.00 97.62 209 LEU A N 1
ATOM 1681 C CA . LEU A 1 209 ? -11.122 1.497 6.098 1.00 97.62 209 LEU A CA 1
ATOM 1682 C C . LEU A 1 209 ? -12.070 2.643 6.471 1.00 97.62 209 LEU A C 1
ATOM 1684 O O . LEU A 1 209 ? -11.676 3.541 7.210 1.00 97.62 209 LEU A O 1
ATOM 1688 N N . LEU A 1 210 ? -13.317 2.628 5.999 1.00 96.25 210 LEU A N 1
ATOM 1689 C CA . LEU A 1 210 ? -14.305 3.664 6.326 1.00 96.25 210 LEU A CA 1
ATOM 1690 C C . LEU A 1 210 ? -14.703 3.648 7.810 1.00 96.25 210 LEU A C 1
ATOM 1692 O O . LEU A 1 210 ? -14.835 4.718 8.412 1.00 96.25 210 LEU A O 1
ATOM 1696 N N . ASP A 1 211 ? -14.826 2.457 8.400 1.00 95.94 211 ASP A N 1
ATOM 1697 C CA . ASP A 1 211 ? -15.181 2.230 9.807 1.00 95.94 211 ASP A CA 1
ATOM 1698 C C . ASP A 1 211 ? -14.101 2.727 10.780 1.00 95.94 211 ASP A C 1
ATOM 1700 O O . ASP A 1 211 ? -14.394 2.944 11.955 1.00 95.94 211 ASP A O 1
ATOM 1704 N N . THR A 1 212 ? -12.876 2.989 10.303 1.00 96.50 212 THR A N 1
ATOM 1705 C CA . THR A 1 212 ? -11.838 3.654 11.115 1.00 96.50 212 THR A CA 1
ATOM 1706 C C . THR A 1 212 ? -12.213 5.085 11.503 1.00 96.50 212 THR A C 1
ATOM 1708 O O . THR A 1 212 ? -11.529 5.681 12.336 1.00 96.50 212 THR A O 1
ATOM 1711 N N . GLY A 1 213 ? -13.287 5.643 10.927 1.00 95.25 213 GLY A N 1
ATOM 1712 C CA . GLY A 1 213 ? -13.767 6.987 11.223 1.00 95.25 213 GLY A CA 1
ATOM 1713 C C . GLY A 1 213 ? -12.672 8.017 10.969 1.00 95.25 213 GLY A C 1
ATOM 1714 O O . GLY A 1 213 ? -12.066 8.013 9.900 1.00 95.25 213 GLY A O 1
ATOM 1715 N N . ASP A 1 214 ? -12.425 8.905 11.922 1.00 95.19 214 ASP A N 1
ATOM 1716 C CA . ASP A 1 214 ? -11.404 9.952 11.790 1.00 95.19 214 ASP A CA 1
ATOM 1717 C C . ASP A 1 214 ? -10.103 9.586 12.518 1.00 95.19 214 ASP A C 1
ATOM 1719 O O . ASP A 1 214 ? -9.264 10.450 12.766 1.00 95.19 214 ASP A O 1
ATOM 1723 N N . ALA A 1 215 ? -9.920 8.304 12.856 1.00 97.44 215 ALA A N 1
ATOM 1724 C CA . ALA A 1 215 ? -8.720 7.843 13.535 1.00 97.44 215 ALA A CA 1
ATOM 1725 C C . ALA A 1 215 ? -7.484 8.049 12.653 1.00 97.44 215 ALA A C 1
ATOM 1727 O O . ALA A 1 215 ? -7.549 7.859 11.431 1.00 97.44 215 ALA A O 1
ATOM 1728 N N . SER A 1 216 ? -6.360 8.399 13.279 1.00 97.75 216 SER A N 1
ATOM 1729 C CA . SER A 1 216 ? -5.076 8.430 12.591 1.00 97.75 216 SER A CA 1
ATOM 1730 C C . SER A 1 216 ? -4.587 7.006 12.349 1.00 97.75 216 SER A C 1
ATOM 1732 O O . SER A 1 216 ? -4.641 6.170 13.254 1.00 97.75 216 SER A O 1
ATOM 1734 N N . LEU A 1 217 ? -4.136 6.723 11.133 1.00 98.56 217 LEU A N 1
ATOM 1735 C CA . LEU A 1 217 ? -3.625 5.421 10.724 1.00 98.56 217 LEU A CA 1
ATOM 1736 C C . LEU A 1 217 ? -2.099 5.466 10.743 1.00 98.56 217 LEU A C 1
ATOM 1738 O O . LEU A 1 217 ? -1.487 6.301 10.080 1.00 98.56 217 LEU A O 1
ATOM 1742 N N . VAL A 1 218 ? -1.482 4.569 11.508 1.00 98.31 218 VAL A N 1
ATOM 1743 C CA . VAL A 1 218 ? -0.030 4.530 11.704 1.00 98.31 218 VAL A CA 1
ATOM 1744 C C . VAL A 1 218 ? 0.512 3.160 11.326 1.00 98.31 218 VAL A C 1
ATOM 1746 O O . VAL A 1 218 ? 0.205 2.164 11.984 1.00 98.31 218 VAL A O 1
ATOM 1749 N N . GLU A 1 219 ? 1.339 3.115 10.283 1.00 97.81 219 GLU A N 1
ATOM 1750 C CA . GLU A 1 219 ? 2.142 1.934 9.981 1.00 97.81 219 GLU A CA 1
ATOM 1751 C C . GLU A 1 219 ? 3.280 1.842 11.008 1.00 97.81 219 GLU A C 1
ATOM 1753 O O . GLU A 1 219 ? 4.294 2.539 10.920 1.00 97.81 219 GLU A O 1
ATOM 1758 N N . ASP A 1 220 ? 3.109 0.975 12.006 1.00 97.19 220 ASP A N 1
ATOM 1759 C CA . ASP A 1 220 ? 4.004 0.846 13.168 1.00 97.19 220 ASP A CA 1
ATOM 1760 C C . ASP A 1 220 ? 5.239 -0.017 12.849 1.00 97.19 220 ASP A C 1
ATOM 1762 O O . ASP A 1 220 ? 5.690 -0.824 13.657 1.00 97.19 220 ASP A O 1
ATOM 1766 N N . SER A 1 221 ? 5.756 0.108 11.623 1.00 95.94 221 SER A N 1
ATOM 1767 C CA . SER A 1 221 ? 6.954 -0.597 11.173 1.00 95.94 221 SER A CA 1
ATOM 1768 C C . SER A 1 221 ? 8.186 -0.053 11.901 1.00 95.94 221 SER A C 1
ATOM 1770 O O . SER A 1 221 ? 8.511 1.123 11.720 1.00 95.94 221 SER A O 1
ATOM 1772 N N . PRO A 1 222 ? 8.934 -0.882 12.655 1.00 94.25 222 PRO A N 1
ATOM 1773 C CA . PRO A 1 222 ? 10.141 -0.444 13.355 1.00 94.25 222 PRO A CA 1
ATOM 1774 C C . PRO A 1 222 ? 11.356 -0.324 12.423 1.00 94.25 222 PRO A C 1
ATOM 1776 O O . PRO A 1 222 ? 12.431 0.074 12.862 1.00 94.25 222 PRO A O 1
ATOM 1779 N N . ILE A 1 223 ? 11.216 -0.705 11.150 1.00 93.69 223 ILE A N 1
ATOM 1780 C CA . ILE A 1 223 ? 12.326 -0.789 10.189 1.00 93.69 223 ILE A CA 1
ATOM 1781 C C . ILE A 1 223 ? 12.192 0.190 9.022 1.00 93.69 223 ILE A C 1
ATOM 1783 O O . ILE A 1 223 ? 13.206 0.645 8.500 1.00 93.69 223 ILE A O 1
ATOM 1787 N N . ASP A 1 224 ? 10.970 0.522 8.603 1.00 93.81 224 ASP A N 1
ATOM 1788 C CA . ASP A 1 224 ? 10.727 1.420 7.474 1.00 93.81 224 ASP A CA 1
ATOM 1789 C C . ASP A 1 224 ? 10.347 2.806 7.993 1.00 93.81 224 ASP A C 1
ATOM 1791 O O . ASP A 1 224 ? 9.228 3.021 8.454 1.00 93.81 224 ASP A O 1
ATOM 1795 N N . SER A 1 225 ? 11.294 3.741 7.937 1.00 96.62 225 SER A N 1
ATOM 1796 C CA . SER A 1 225 ? 11.095 5.120 8.385 1.00 96.62 225 SER A CA 1
ATOM 1797 C C . SER A 1 225 ? 10.461 6.027 7.330 1.00 96.62 225 SER A C 1
ATOM 1799 O O . SER A 1 225 ? 10.161 7.177 7.641 1.00 96.62 225 SER A O 1
ATOM 1801 N N . PHE A 1 226 ? 10.269 5.567 6.090 1.00 97.25 226 PHE A N 1
ATOM 1802 C CA . PHE A 1 226 ? 9.576 6.350 5.066 1.00 97.25 226 PHE A CA 1
ATOM 1803 C C . PHE A 1 226 ? 8.082 6.022 5.071 1.00 97.25 226 PHE A C 1
ATOM 1805 O O . PHE A 1 226 ? 7.251 6.913 5.265 1.00 97.25 226 PHE A O 1
ATOM 1812 N N . TRP A 1 227 ? 7.739 4.746 4.883 1.00 97.88 227 TRP A N 1
ATOM 1813 C CA . TRP A 1 227 ? 6.347 4.298 4.844 1.00 97.88 227 TRP A CA 1
ATOM 1814 C C . TRP A 1 227 ? 5.733 4.187 6.239 1.00 97.88 227 TRP A C 1
ATOM 1816 O O . TRP A 1 227 ? 4.583 4.597 6.407 1.00 97.88 227 TRP A O 1
ATOM 1826 N N . GLY A 1 228 ? 6.523 3.766 7.232 1.00 97.62 228 GLY A N 1
ATOM 1827 C CA . GLY A 1 228 ? 6.127 3.660 8.634 1.00 97.62 228 GLY A CA 1
ATOM 1828 C C . GLY A 1 228 ? 6.849 4.633 9.567 1.00 97.62 228 GLY A C 1
ATOM 1829 O O . GLY A 1 228 ? 7.384 5.665 9.145 1.00 97.62 228 GLY A O 1
ATOM 1830 N N . VAL A 1 229 ? 6.820 4.315 10.863 1.00 97.62 229 VAL A N 1
ATOM 1831 C CA . VAL A 1 229 ? 7.380 5.152 11.943 1.00 97.62 229 VAL A CA 1
ATOM 1832 C C . VAL A 1 229 ? 8.865 4.911 12.227 1.00 97.62 229 VAL A C 1
ATOM 1834 O O . VAL A 1 229 ? 9.474 5.710 12.932 1.00 97.62 229 VAL A O 1
ATOM 1837 N N . GLY A 1 230 ? 9.475 3.858 11.682 1.00 96.69 230 GLY A N 1
ATOM 1838 C CA . GLY A 1 230 ? 10.885 3.537 11.906 1.00 96.69 230 GLY A CA 1
ATOM 1839 C C . GLY A 1 230 ? 11.235 3.209 13.365 1.00 96.69 230 GLY A C 1
ATOM 1840 O O . GLY A 1 230 ? 10.387 3.170 14.256 1.00 96.69 230 GLY A O 1
ATOM 1841 N N . SER A 1 231 ? 12.520 2.960 13.618 1.00 95.31 231 SER A N 1
ATOM 1842 C CA . SER A 1 231 ? 13.002 2.442 14.906 1.00 95.31 231 SER A CA 1
ATOM 1843 C C . SER A 1 231 ? 12.903 3.439 16.062 1.00 95.31 231 SER A C 1
ATOM 1845 O O . SER A 1 231 ? 12.867 3.034 17.219 1.00 95.31 231 SER A O 1
ATOM 1847 N N . ASP A 1 232 ? 12.894 4.738 15.763 1.00 94.69 232 ASP A N 1
ATOM 1848 C CA . ASP A 1 232 ? 12.796 5.820 16.747 1.00 94.69 232 ASP A CA 1
ATOM 1849 C C . ASP A 1 232 ? 11.370 6.381 16.888 1.00 94.69 232 ASP A C 1
ATOM 1851 O O . ASP A 1 232 ? 11.145 7.304 17.676 1.00 94.69 232 ASP A O 1
ATOM 1855 N N . GLY A 1 233 ? 10.410 5.835 16.131 1.00 94.25 233 GLY A N 1
ATOM 1856 C CA . GLY A 1 233 ? 9.017 6.273 16.116 1.00 94.25 233 GLY A CA 1
ATOM 1857 C C . GLY A 1 233 ? 8.778 7.625 15.431 1.00 94.25 233 GLY A C 1
ATOM 1858 O O . GLY A 1 233 ? 7.684 8.175 15.565 1.00 94.25 233 GLY A O 1
ATOM 1859 N N . LYS A 1 234 ? 9.777 8.190 14.737 1.00 94.88 234 LYS A N 1
ATOM 1860 C CA . LYS A 1 234 ? 9.722 9.526 14.107 1.00 94.88 234 LYS A CA 1
ATOM 1861 C C . LYS A 1 234 ? 9.703 9.486 12.577 1.00 94.88 234 LYS A C 1
ATOM 1863 O O . LYS A 1 234 ? 9.857 10.522 11.931 1.00 94.88 234 LYS A O 1
ATOM 1868 N N . GLY A 1 235 ? 9.525 8.303 12.001 1.00 96.81 235 GLY A N 1
ATOM 1869 C CA . GLY A 1 235 ? 9.393 8.085 10.567 1.00 96.81 235 GLY A CA 1
ATOM 1870 C C . GLY A 1 235 ? 8.195 8.804 9.948 1.00 96.81 235 GLY A C 1
ATOM 1871 O O . GLY A 1 235 ? 7.296 9.308 10.624 1.00 96.81 235 GLY A O 1
ATOM 1872 N N . GLY A 1 236 ? 8.197 8.863 8.620 1.00 97.12 236 GLY A N 1
ATOM 1873 C CA . GLY A 1 236 ? 7.249 9.631 7.828 1.00 97.12 236 GLY A CA 1
ATOM 1874 C C . GLY A 1 236 ? 5.809 9.136 7.920 1.00 97.12 236 GLY A C 1
ATOM 1875 O O . GLY A 1 236 ? 4.905 9.954 7.745 1.00 97.12 236 GLY A O 1
ATOM 1876 N N . ASN A 1 237 ? 5.572 7.849 8.199 1.00 98.38 237 ASN A N 1
ATOM 1877 C CA . ASN A 1 237 ? 4.237 7.240 8.169 1.00 98.38 237 ASN A CA 1
ATOM 1878 C C . ASN A 1 237 ? 3.477 7.555 6.856 1.00 98.38 237 ASN A C 1
ATOM 1880 O O . ASN A 1 237 ? 2.283 7.877 6.855 1.00 98.38 237 ASN A O 1
ATOM 1884 N N . GLU A 1 238 ? 4.179 7.547 5.717 1.00 98.44 238 GLU A N 1
ATOM 1885 C CA . GLU A 1 238 ? 3.583 7.887 4.419 1.00 98.44 238 GLU A CA 1
ATOM 1886 C C . GLU A 1 238 ? 2.489 6.891 4.004 1.00 98.44 238 GLU A C 1
ATOM 1888 O O . GLU A 1 238 ? 1.551 7.285 3.310 1.00 98.44 238 GLU A O 1
ATOM 1893 N N . LEU A 1 239 ? 2.535 5.635 4.472 1.00 98.62 239 LEU A N 1
ATOM 1894 C CA . LEU A 1 239 ? 1.485 4.657 4.176 1.00 98.62 239 LEU A CA 1
ATOM 1895 C C . LEU A 1 239 ? 0.192 4.987 4.923 1.00 98.62 239 LEU A C 1
ATOM 1897 O O . LEU A 1 239 ? -0.887 4.979 4.327 1.00 98.62 239 LEU A O 1
ATOM 1901 N N . GLY A 1 240 ? 0.302 5.326 6.210 1.00 98.56 240 GLY A N 1
ATOM 1902 C CA . GLY A 1 240 ? -0.822 5.780 7.024 1.00 98.56 240 GLY A CA 1
ATOM 1903 C C . GLY A 1 240 ? -1.516 6.998 6.415 1.00 98.56 240 GLY A C 1
ATOM 19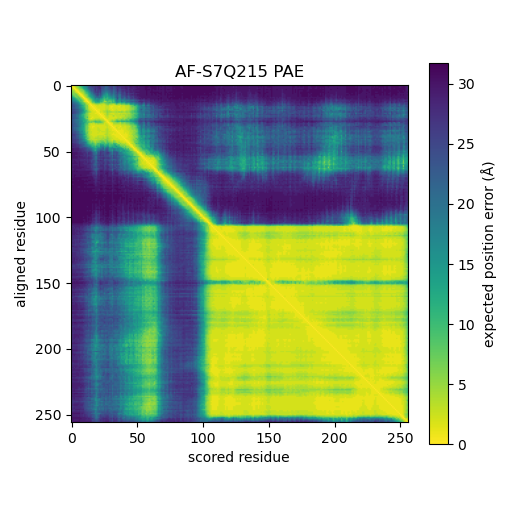04 O O . GLY A 1 240 ? -2.725 6.977 6.179 1.00 98.56 240 GLY A O 1
ATOM 1905 N N . LYS A 1 241 ? -0.734 8.015 6.033 1.00 98.56 241 LYS A N 1
ATOM 1906 C CA . LYS A 1 241 ? -1.233 9.213 5.332 1.00 98.56 241 LYS A CA 1
ATOM 1907 C C . LYS A 1 241 ? -1.924 8.870 4.006 1.00 98.56 241 LYS A C 1
ATOM 1909 O O . LYS A 1 241 ? -2.989 9.411 3.706 1.00 98.56 241 LYS A O 1
ATOM 1914 N N . ALA A 1 242 ? -1.350 7.961 3.214 1.00 98.44 242 ALA A N 1
ATOM 1915 C CA . ALA A 1 242 ? -1.946 7.532 1.950 1.00 98.44 242 ALA A CA 1
ATOM 1916 C C . ALA A 1 242 ? -3.290 6.808 2.164 1.00 98.44 242 ALA A C 1
ATOM 1918 O O . ALA A 1 242 ? -4.250 7.077 1.440 1.00 98.44 242 ALA A O 1
ATOM 1919 N N . LEU A 1 243 ? -3.404 5.953 3.186 1.00 98.56 243 LEU A N 1
ATOM 1920 C CA . LEU A 1 243 ? -4.666 5.304 3.567 1.00 98.56 243 LEU A CA 1
ATOM 1921 C C . LEU A 1 243 ? -5.728 6.318 4.001 1.00 98.56 243 LEU A C 1
ATOM 1923 O O . LEU A 1 243 ? -6.880 6.211 3.582 1.00 98.56 243 LEU A O 1
ATOM 1927 N N . GLU A 1 244 ? -5.361 7.318 4.805 1.00 98.19 244 GLU A N 1
ATOM 1928 C CA . GLU A 1 244 ? -6.273 8.387 5.230 1.00 98.19 244 GLU A CA 1
ATOM 1929 C C . GLU A 1 244 ? -6.773 9.223 4.042 1.00 98.19 244 GLU A C 1
ATOM 1931 O O . GLU A 1 244 ? -7.955 9.593 3.987 1.00 98.19 244 GLU A O 1
ATOM 1936 N N . LYS A 1 245 ? -5.909 9.473 3.051 1.00 96.69 245 LYS A N 1
ATOM 1937 C CA . LYS A 1 245 ? -6.295 10.135 1.801 1.00 96.69 245 LYS A CA 1
ATOM 1938 C C . LYS A 1 245 ? -7.245 9.266 0.979 1.00 96.69 245 LYS A C 1
ATOM 1940 O O . LYS A 1 245 ? -8.295 9.749 0.563 1.00 96.69 245 LYS A O 1
ATOM 1945 N N . VAL A 1 246 ? -6.948 7.976 0.810 1.00 96.31 246 VAL A N 1
ATOM 1946 C CA . VAL A 1 246 ? -7.850 7.025 0.132 1.00 96.31 246 VAL A CA 1
ATOM 1947 C C . VAL A 1 246 ? -9.202 6.942 0.848 1.00 96.31 246 VAL A C 1
ATOM 1949 O O . VAL A 1 246 ? -10.240 7.005 0.192 1.00 96.31 246 VAL A O 1
ATOM 1952 N N . ARG A 1 247 ? -9.218 6.885 2.185 1.00 97.00 247 ARG A N 1
ATOM 1953 C CA . ARG A 1 247 ? -10.439 6.936 3.007 1.00 97.00 247 ARG A CA 1
ATOM 1954 C C . ARG A 1 247 ? -11.253 8.195 2.719 1.00 97.00 247 ARG A C 1
ATOM 1956 O O . ARG A 1 247 ? -12.467 8.108 2.541 1.00 97.00 247 ARG A O 1
ATOM 1963 N N . SER A 1 248 ? -10.591 9.349 2.667 1.00 95.12 248 SER A N 1
ATOM 1964 C CA . SER A 1 248 ? -11.231 10.639 2.382 1.00 95.12 248 SER A CA 1
ATOM 1965 C C . SER A 1 248 ? -11.828 10.669 0.979 1.00 95.12 248 SER A C 1
ATOM 1967 O O . SER A 1 248 ? -12.984 11.061 0.826 1.00 95.12 248 SER A O 1
ATOM 1969 N N . ASN A 1 249 ? -11.094 10.167 -0.018 1.00 90.94 249 ASN A N 1
ATOM 1970 C CA . ASN A 1 249 ? -11.591 10.040 -1.384 1.00 90.94 249 ASN A CA 1
ATOM 1971 C C . ASN A 1 249 ? -12.843 9.160 -1.408 1.00 90.94 249 ASN A C 1
ATOM 1973 O O . ASN A 1 249 ? -13.893 9.621 -1.833 1.00 90.94 249 ASN A O 1
ATOM 1977 N N . LEU A 1 250 ? -12.785 7.939 -0.863 1.00 90.12 250 LEU A N 1
ATOM 1978 C CA . LEU A 1 250 ? -13.915 6.998 -0.854 1.00 90.12 250 LEU A CA 1
ATOM 1979 C C . LEU A 1 250 ? -15.191 7.583 -0.223 1.00 90.12 250 LEU A C 1
ATOM 1981 O O . LEU A 1 250 ? -16.287 7.302 -0.703 1.00 90.12 250 LEU A O 1
ATOM 1985 N N . ARG A 1 251 ? -15.072 8.428 0.810 1.00 90.81 251 ARG A N 1
ATOM 1986 C CA . ARG A 1 251 ? -16.224 9.130 1.409 1.00 90.81 251 ARG A CA 1
ATOM 1987 C C . ARG A 1 251 ? -16.903 10.094 0.444 1.00 90.81 251 ARG A C 1
ATOM 1989 O O . ARG A 1 251 ? -18.128 10.180 0.453 1.00 90.81 251 ARG A O 1
ATOM 1996 N N . GLN A 1 252 ? -16.129 10.806 -0.372 1.00 82.62 252 GLN A N 1
ATOM 1997 C CA . GLN A 1 252 ? -16.672 11.762 -1.338 1.00 82.62 252 GLN A CA 1
ATOM 1998 C C . GLN A 1 252 ? -17.516 11.060 -2.411 1.00 82.62 252 GLN A C 1
ATOM 2000 O O . GLN A 1 252 ? -18.550 11.591 -2.791 1.00 82.62 252 GLN A O 1
ATOM 2005 N N . PHE A 1 253 ? -17.145 9.844 -2.831 1.00 70.06 253 PHE A N 1
ATOM 2006 C CA . PHE A 1 253 ? -17.906 9.085 -3.838 1.00 70.06 253 PHE A CA 1
ATOM 2007 C C . PHE A 1 253 ? -19.161 8.413 -3.286 1.00 70.06 253 PHE A C 1
ATOM 2009 O O . PHE A 1 253 ? -20.110 8.230 -4.034 1.00 70.06 253 PHE A O 1
ATOM 2016 N N . CYS A 1 254 ? -19.193 8.064 -1.997 1.00 57.69 254 CYS A N 1
ATOM 2017 C CA . CYS A 1 254 ? -20.401 7.522 -1.365 1.00 57.69 254 CYS A CA 1
ATOM 2018 C C . CYS A 1 254 ? -21.417 8.603 -0.952 1.00 57.69 254 CYS A C 1
ATOM 2020 O O . CYS A 1 254 ? -22.501 8.257 -0.493 1.00 57.69 254 CYS A O 1
ATOM 2022 N N . SER A 1 255 ? -21.053 9.889 -1.035 1.00 43.72 255 SER A N 1
ATOM 2023 C CA . SER A 1 255 ? -21.905 11.020 -0.622 1.00 43.72 255 SER A CA 1
ATOM 2024 C C . SER A 1 255 ? -22.665 11.671 -1.788 1.00 43.72 255 SER A C 1
ATOM 2026 O O . SER A 1 255 ? -23.299 12.706 -1.585 1.00 43.72 255 SER A O 1
ATOM 2028 N N . ILE A 1 256 ? -22.572 11.096 -2.991 1.00 37.06 256 ILE A N 1
ATOM 2029 C CA . ILE A 1 256 ? -23.258 11.517 -4.224 1.00 37.06 256 ILE A CA 1
ATOM 2030 C C . ILE A 1 256 ? -24.238 10.410 -4.605 1.00 37.06 256 ILE A C 1
ATOM 2032 O O . ILE A 1 256 ? -25.373 10.755 -4.994 1.00 37.06 256 ILE A O 1
#

Solvent-accessible surface area (backbone atoms only — not comparable to full-atom values): 15087 Å² total; per-residue (Å²): 141,84,84,88,78,82,79,81,79,80,78,80,66,84,47,67,18,67,43,78,96,44,81,48,53,12,52,92,97,42,62,32,57,41,71,63,52,46,50,54,51,50,47,38,60,55,49,47,68,64,57,58,64,67,60,57,47,52,52,50,46,50,66,59,55,62,75,75,57,78,85,72,83,76,79,79,85,76,91,78,83,87,84,86,81,84,88,80,92,81,95,74,96,64,90,74,79,74,77,74,63,85,63,78,39,82,52,77,47,66,26,62,53,87,91,47,72,60,24,77,76,43,46,72,33,72,49,70,34,77,55,95,94,40,75,15,60,18,42,35,16,46,52,46,20,67,41,39,83,52,68,66,64,22,46,58,17,35,68,40,93,41,50,67,49,8,52,54,52,40,57,77,46,55,93,60,44,42,87,50,38,70,84,69,44,44,52,59,57,47,45,37,53,44,50,42,53,47,35,60,42,29,65,71,49,35,48,56,54,55,72,44,44,68,34,45,51,37,28,61,31,56,78,41,39,57,46,8,18,14,75,83,65,74,32,64,22,46,49,16,52,36,49,52,49,43,42,53,52,55,53,60,67,75,73,111

Organism: Gloeophyllum trabeum (strain ATCC 11539 / FP-39264 / Madison 617) (NCBI:txid670483)

pLDDT: mean 77.58, std 24.1, range [28.77, 98.75]

Sequence (256 aa):
MESSSARSSSAKPKGTCRYPRCQQPTYQGSEYCSKTHLREHAKASTHAQEYDSCSLLRLLTMILSDSQNPVRPQPAPQASKGNSPGGILSLFGLSRFFWSGPRKSSGTIKFYEKGQPYYEFTNFAPYTIRYNQKDYPTSEHLFQSLKFADDGDAERIRTQSTPSGALEEARKYQHRVRKGWTEQRFNVKAMEIVLLLKFTQYDQLKKLLLDTGDASLVEDSPIDSFWGVGSDGKGGNELGKALEKVRSNLRQFCSI

Radius of gyration: 23.78 Å; Cα contacts (8 Å, |Δi|>4): 313; chains: 1; bounding box: 63×100×40 Å

InterPro domains:
  IPR012816 NADAR [PF08719] (111-251)
  IPR012816 NADAR [TIGR02464] (109-250)
  IPR012816 NADAR [cd15457] (108-248)
  IPR037238 YbiA-like superfamily [G3DSA:1.10.357.40] (101-253)
  IPR037238 YbiA-like superfamily [SSF143990] (104-252)

Foldseek 3Di:
DDDDDDDDDDDDFDAAALQFPGRDGPDDPDSHNDPVSVVLLVCLVVVLVPPPPVVLVVLLVVLVVVLPDDDDDDPDDDDDDDDDDDDDDDDDDDDPPPPPDQDAPAAADEEADRPDPPVVLDQQGQQWFQDPNDIARTLLLQLLLVQAPDPVLSVCLSPDPGSVRSVVSSVVVVVRGDPCCPVVVVSLSSSLSSVLRRLSSDVVSVCVLLSCHQHQYAHCDCCDLACHLHVVRNRPVSSSVSSNVSSVSSVVVVVD

Nearest PDB structures (foldseek):
  2b3w-assembly1_A  TM=9.278E-01  e=9.666E-11  Escherichia coli
  8bau-assembly1_A  TM=8.657E-01  e=1.102E-06  Phytophthora nicotianae

Mean predicted aligned error: 15.27 Å

Secondary structure (DSSP, 8-state):
----------PPP-SB--STT--PBP-TT-SSSSHHHHHHHHHHHHHTT-S-HHHHHHHHHHHHHTTSS--PPPPPPP----------------------PSP---SEEEE-STTSTTGGGSTTS---EEETTEEESSHHHHHHHTT-SSHHHHHHHHT-SSHHHHHHHHHHTGGGSPTTTTTT-HHHHHHHHHHHHHHHH-HHHHHHHHHTTTPEEEE--SS-TTTS--TTS-S--HHHHHHHHHHHHHHHHHT-